Protein AF-A0A1I5F169-F1 (afdb_monomer)

Solvent-accessible surface area (backbone atoms only — not comparable to full-atom values): 15664 Å² total; per-residue (Å²): 122,71,71,64,56,52,54,53,43,52,57,50,37,43,59,39,44,63,36,101,73,50,53,62,72,58,44,50,50,41,43,74,74,68,49,61,64,75,34,74,35,79,91,95,30,37,47,62,23,49,40,37,45,68,21,74,43,45,69,45,38,42,53,44,51,52,50,44,52,75,68,65,39,57,27,50,41,79,88,19,49,50,19,16,48,37,51,37,23,46,75,65,21,53,77,51,75,37,49,47,58,39,45,48,54,44,43,74,61,52,28,45,84,47,59,47,99,88,65,53,27,32,43,56,47,20,50,52,49,16,50,43,26,43,74,73,69,63,34,49,61,55,12,22,38,25,43,21,36,22,54,35,41,49,24,47,74,72,73,58,68,44,84,54,48,36,45,45,63,73,52,42,72,34,39,32,70,46,32,34,22,49,35,56,101,87,51,75,37,63,46,84,68,55,98,78,30,34,30,32,66,45,38,38,34,41,28,37,94,85,24,27,42,36,35,35,22,67,38,47,35,24,28,31,61,69,84,75,95,67,60,66,41,84,46,35,79,84,43,57,90,53,48,76,36,37,25,68,40,56,51,66,46,79,45,82,43,98,81,82,49,70,42,52,28,35,36,38,34,29,75,83,68,40,29,44,40,30,23,54,43,76,46,87,50,102,85,51,84,46,66,25,15,33,38,37,75,50,124

Nearest PDB structures (foldseek):
  5mc6-assembly1_k  TM=3.610E-01  e=9.701E-02  Saccharomyces cerevisiae S288C
  4buj-assembly1_D  TM=3.570E-01  e=3.385E-01  Saccharomyces cerevisiae S288C
  8qca-assembly1_C  TM=3.462E-01  e=4.952E-01  Saccharomyces cerevisiae
  6fkk-assembly1_A  TM=3.429E-01  e=7.648E-01  Drosophila melanogaster
  3nvq-assembly1_A  TM=2.913E-01  e=1.317E+00  Homo sapiens

Secondary structure (DSSP, 8-state):
-HHHHHHHHHHHHHHHHTSSS--HHHHHHHHHTT--TT-EETTTEEHHHHHHHH--SHHHHHHHHHHHHHTT--TTTTTTHHHHHHHHHGGGS--STHHHHHHHHHHHTT------TTS--HHHHHHHHHHHIIIII--HHHHHHHHHHHHHHHHHHTT---TT-EEGGGGTT-B--EEEEE--TTS-SEEEEETTEEEESSEEEEEETTEEEEEETTS-EEEESS--SS-EEE-GGGGTTTTTPBEEEEEEEEEE-TTS-EEEEEEEEETTS-EEEEEEEEEE-SSSEEEEEEEEEE-

Radius of gyration: 21.97 Å; Cα contacts (8 Å, |Δi|>4): 601; chains: 1; bounding box: 55×37×69 Å

Sequence (299 aa):
MQFNSKYTAASSLISELNKAKPCYEKCKRYLETGLDINSLYEDDENLLSAFIMDANEGQVLVDGIQFFLANGFDVSKDKGKYGAMCLQALCYSTYDEYIVKAGKLLIAAGAIDIASDDGETARGLAATKASYHEVIDVDYSLSNTFEAYYQLLDSLWNGEISFDIDVYSSFKEKTINHVYALAKKESNAIYLHNGNEYAFEYQLYFESNDGFLVVDKYASSWMIKKLPSCLLEDVSSYFSWILGNRVEEVYYEAINTLKERTRPVLKMVMNTGKIVSISTNTVETDEEEDYRGIFRFEF

Structure (mmCIF, N/CA/C/O backbone):
data_AF-A0A1I5F169-F1
#
_entry.id   AF-A0A1I5F169-F1
#
loop_
_atom_site.group_PDB
_atom_site.id
_atom_site.type_symbol
_atom_site.label_atom_id
_atom_site.label_alt_id
_atom_site.label_comp_id
_atom_site.label_asym_id
_atom_site.label_entity_id
_atom_site.label_seq_id
_atom_site.pdbx_PDB_ins_code
_atom_site.Cartn_x
_atom_site.Cartn_y
_atom_site.Cartn_z
_atom_site.occupancy
_atom_site.B_iso_or_equiv
_atom_site.auth_seq_id
_atom_site.auth_comp_id
_atom_site.auth_asym_id
_atom_site.auth_atom_id
_atom_site.pdbx_PDB_model_num
ATOM 1 N N . MET A 1 1 ? 31.431 11.278 -30.110 1.00 45.50 1 MET A N 1
ATOM 2 C CA . MET A 1 1 ? 30.113 11.782 -30.571 1.00 45.50 1 MET A CA 1
ATOM 3 C C . MET A 1 1 ? 28.935 10.847 -30.265 1.00 45.50 1 MET A C 1
ATOM 5 O O . MET A 1 1 ? 27.841 11.364 -30.127 1.00 45.50 1 MET A O 1
ATOM 9 N N . GLN A 1 2 ? 29.116 9.526 -30.098 1.00 45.78 2 GLN A N 1
ATOM 10 C CA . GLN A 1 2 ? 28.017 8.585 -29.770 1.00 45.78 2 GLN A CA 1
ATOM 11 C C . GLN A 1 2 ? 27.449 8.689 -28.337 1.00 45.78 2 GLN A C 1
ATOM 13 O O . GLN A 1 2 ? 26.321 8.269 -28.107 1.00 45.78 2 GLN A O 1
ATOM 18 N N . PHE A 1 3 ? 28.198 9.250 -27.381 1.00 45.03 3 PHE A N 1
ATOM 19 C CA . PHE A 1 3 ? 27.739 9.389 -25.989 1.00 45.03 3 PHE A CA 1
ATOM 20 C C . PHE A 1 3 ? 26.548 10.359 -25.853 1.00 45.03 3 PHE A C 1
ATOM 22 O O . PHE A 1 3 ? 25.592 10.066 -25.146 1.00 45.03 3 PHE A O 1
ATOM 29 N N . ASN A 1 4 ? 26.547 11.461 -26.615 1.00 57.50 4 ASN A N 1
ATOM 30 C CA . ASN A 1 4 ? 25.499 12.487 -26.529 1.00 57.50 4 ASN A CA 1
ATOM 31 C C . ASN A 1 4 ? 24.150 12.021 -27.108 1.00 57.50 4 ASN A C 1
ATOM 33 O O . ASN A 1 4 ? 23.095 12.443 -26.644 1.00 57.50 4 ASN A O 1
ATOM 37 N N . SER A 1 5 ? 24.157 11.143 -28.118 1.00 60.50 5 SER A N 1
ATOM 38 C CA . SER A 1 5 ? 22.924 10.716 -28.794 1.00 60.50 5 SER A CA 1
ATOM 39 C C . SER A 1 5 ? 22.124 9.682 -27.999 1.00 60.50 5 SER A C 1
ATOM 41 O O . SER A 1 5 ? 20.899 9.705 -28.056 1.00 60.50 5 SER A O 1
ATOM 43 N N . LYS A 1 6 ? 22.794 8.788 -27.255 1.00 62.56 6 LYS A N 1
ATOM 44 C CA . LYS A 1 6 ? 22.122 7.763 -26.436 1.00 62.56 6 LYS A CA 1
ATOM 45 C C . LYS A 1 6 ? 21.412 8.370 -25.233 1.00 62.56 6 LYS A C 1
ATOM 47 O O . LYS A 1 6 ? 20.245 8.072 -25.013 1.00 62.56 6 LYS A O 1
ATOM 52 N N . TYR A 1 7 ? 22.094 9.274 -24.536 1.00 74.50 7 TYR A N 1
ATOM 53 C CA . TYR A 1 7 ? 21.513 10.025 -23.429 1.00 74.50 7 TYR A CA 1
ATOM 54 C C . TYR A 1 7 ? 20.291 10.836 -23.896 1.00 74.50 7 TYR A C 1
ATOM 56 O O . TYR A 1 7 ? 19.217 10.746 -23.316 1.00 74.50 7 TYR A O 1
ATOM 64 N N . THR A 1 8 ? 20.398 11.498 -25.055 1.00 82.56 8 THR A N 1
ATOM 65 C CA . THR A 1 8 ? 19.264 12.218 -25.661 1.00 82.56 8 THR A CA 1
ATOM 66 C C . THR A 1 8 ? 18.062 11.302 -25.941 1.00 82.56 8 THR A C 1
ATOM 68 O O . THR A 1 8 ? 16.923 11.711 -25.722 1.00 82.56 8 THR A O 1
ATOM 71 N N . ALA A 1 9 ? 18.283 10.074 -26.425 1.00 87.50 9 ALA A N 1
ATOM 72 C CA . ALA A 1 9 ? 17.204 9.119 -26.696 1.00 87.50 9 ALA A CA 1
ATOM 73 C C . ALA A 1 9 ? 16.553 8.588 -25.407 1.00 87.50 9 ALA A C 1
ATOM 75 O O . ALA A 1 9 ? 15.329 8.500 -25.352 1.00 87.50 9 ALA A O 1
ATOM 76 N N . ALA A 1 10 ? 17.354 8.295 -24.378 1.00 91.62 10 ALA A N 1
ATOM 77 C CA . ALA A 1 10 ? 16.888 7.872 -23.059 1.00 91.62 10 ALA A CA 1
ATOM 78 C C . ALA A 1 10 ? 16.005 8.940 -22.394 1.00 91.62 10 ALA A C 1
ATOM 80 O O . ALA A 1 10 ? 14.840 8.673 -22.101 1.00 91.62 10 ALA A O 1
ATOM 81 N N . SER A 1 11 ? 16.497 10.177 -22.268 1.00 91.56 11 SER A N 1
ATOM 82 C CA . SER A 1 11 ? 15.714 11.278 -21.691 1.00 91.56 11 SER A CA 1
ATOM 83 C C . SER A 1 11 ? 14.468 11.592 -22.527 1.00 91.56 11 SER A C 1
ATOM 85 O O . SER A 1 11 ? 13.418 11.931 -21.988 1.00 91.56 11 SER A O 1
ATOM 87 N N . SER A 1 12 ? 14.540 11.438 -23.856 1.00 94.00 12 SER A N 1
ATOM 88 C CA . SER A 1 12 ? 13.368 11.610 -24.724 1.00 94.00 12 SER A CA 1
ATOM 89 C C . SER A 1 12 ? 12.316 10.517 -24.531 1.00 94.00 12 SER A C 1
ATOM 91 O O . SER A 1 12 ? 11.125 10.809 -24.629 1.00 94.00 12 SER A O 1
ATOM 93 N N . LEU A 1 13 ? 12.735 9.273 -24.276 1.00 95.06 13 LEU A N 1
ATOM 94 C CA . LEU A 1 13 ? 11.830 8.173 -23.955 1.00 95.06 13 LEU A CA 1
ATOM 95 C C . LEU A 1 13 ? 11.123 8.432 -22.622 1.00 95.06 13 LEU A C 1
ATOM 97 O O . LEU A 1 13 ? 9.895 8.405 -22.594 1.00 95.06 13 LEU A O 1
ATOM 101 N N . ILE A 1 14 ? 11.880 8.744 -21.564 1.00 94.44 14 ILE A N 1
ATOM 102 C CA . ILE A 1 14 ? 11.331 9.078 -20.239 1.00 94.44 14 ILE A CA 1
ATOM 103 C C . ILE A 1 14 ? 10.342 10.242 -20.357 1.00 94.44 14 ILE A C 1
ATOM 105 O O . ILE A 1 14 ? 9.193 10.134 -19.935 1.00 94.44 14 ILE A O 1
ATOM 109 N N . SER A 1 15 ? 10.741 11.327 -21.026 1.00 94.44 15 SER A N 1
ATOM 110 C CA . SER A 1 15 ? 9.883 12.497 -21.235 1.00 94.44 15 SER A CA 1
ATOM 111 C C . SER A 1 15 ? 8.607 12.179 -22.024 1.00 94.44 15 SER A C 1
ATOM 113 O O . SER A 1 15 ? 7.562 12.772 -21.763 1.00 94.44 15 SER A O 1
ATOM 115 N N . GLU A 1 16 ? 8.657 11.263 -22.997 1.00 95.94 16 GLU A N 1
ATOM 116 C CA . GLU A 1 16 ? 7.466 10.840 -23.740 1.00 95.94 16 GLU A CA 1
ATOM 117 C C . GLU A 1 16 ? 6.529 9.977 -22.890 1.00 95.94 16 GLU A C 1
ATOM 119 O O . GLU A 1 16 ? 5.313 10.155 -22.984 1.00 95.94 16 GLU A O 1
ATOM 124 N N . LEU A 1 17 ? 7.084 9.084 -22.064 1.00 94.94 17 LEU A N 1
ATOM 125 C CA . LEU A 1 17 ? 6.327 8.244 -21.135 1.00 94.94 17 LEU A CA 1
ATOM 126 C C . LEU A 1 17 ? 5.686 9.056 -20.005 1.00 94.94 17 LEU A C 1
ATOM 128 O O . LEU A 1 17 ? 4.579 8.729 -19.606 1.00 94.94 17 LEU A O 1
ATOM 132 N N . ASN A 1 18 ? 6.312 10.147 -19.558 1.00 92.31 18 ASN A N 1
ATOM 133 C CA . ASN A 1 18 ? 5.796 10.994 -18.476 1.00 92.31 18 ASN A CA 1
ATOM 134 C C . ASN A 1 18 ? 4.687 11.975 -18.884 1.00 92.31 18 ASN A C 1
ATOM 136 O O . ASN A 1 18 ? 4.236 12.796 -18.086 1.00 92.31 18 ASN A O 1
ATOM 140 N N . LYS A 1 19 ? 4.222 11.930 -20.133 1.00 91.56 19 LYS A N 1
ATOM 141 C CA . LYS A 1 19 ? 3.083 12.749 -20.555 1.00 91.56 19 LYS A CA 1
ATOM 142 C C . LYS A 1 19 ? 1.786 12.146 -20.041 1.00 91.56 19 LYS A C 1
ATOM 144 O O . LYS A 1 19 ? 1.600 10.943 -20.127 1.00 91.56 19 LYS A O 1
ATOM 149 N N . ALA A 1 20 ? 0.805 12.997 -19.745 1.00 85.12 20 ALA A N 1
ATOM 150 C CA . ALA A 1 20 ? -0.571 12.566 -19.466 1.00 85.12 20 ALA A CA 1
ATOM 151 C C . ALA A 1 20 ? -1.184 11.664 -20.565 1.00 85.12 20 ALA A C 1
ATOM 153 O O . ALA A 1 20 ? -2.137 10.928 -20.326 1.00 85.12 20 ALA A O 1
ATOM 154 N N . LYS A 1 21 ? -0.671 11.746 -21.804 1.00 88.50 21 LYS A N 1
ATOM 155 C CA . LYS A 1 21 ? -1.003 10.837 -22.911 1.00 88.50 21 LYS A CA 1
ATOM 156 C C . LYS A 1 21 ? 0.276 10.432 -23.652 1.00 88.50 21 LYS A C 1
ATOM 158 O O . LYS A 1 21 ? 0.644 11.117 -24.613 1.00 88.50 21 LYS A O 1
ATOM 163 N N . PRO A 1 22 ? 0.953 9.354 -23.227 1.00 91.69 22 PRO A N 1
ATOM 164 C CA . PRO A 1 22 ? 2.173 8.888 -23.873 1.00 91.69 22 PRO A CA 1
ATOM 165 C C . PRO A 1 22 ? 1.917 8.423 -25.307 1.00 91.69 22 PRO A C 1
ATOM 167 O O . PRO A 1 22 ? 0.923 7.754 -25.600 1.00 91.69 22 PRO A O 1
ATOM 170 N N . CYS A 1 23 ? 2.835 8.731 -26.223 1.00 95.19 23 CYS A N 1
ATOM 171 C CA . CYS A 1 23 ? 2.813 8.160 -27.567 1.00 95.19 23 CYS A CA 1
ATOM 172 C C . CYS A 1 23 ? 3.674 6.891 -27.613 1.00 95.19 23 CYS A C 1
ATOM 174 O O . CYS A 1 23 ? 4.850 6.944 -27.973 1.00 95.19 23 CYS A O 1
ATOM 176 N N . TYR A 1 24 ? 3.090 5.733 -27.295 1.00 94.69 24 TYR A N 1
ATOM 177 C CA . TYR A 1 24 ? 3.829 4.462 -27.234 1.00 94.69 24 TYR A CA 1
ATOM 178 C C . TYR A 1 24 ? 4.516 4.069 -28.547 1.00 94.69 24 TYR A C 1
ATOM 180 O O . TYR A 1 24 ? 5.592 3.478 -28.523 1.00 94.69 24 TYR A O 1
ATOM 188 N N . GLU A 1 25 ? 3.957 4.442 -29.700 1.00 95.19 25 GLU A N 1
ATOM 189 C CA . GLU A 1 25 ? 4.619 4.234 -30.996 1.00 95.19 25 GLU A CA 1
ATOM 190 C C . GLU A 1 25 ? 5.896 5.071 -31.132 1.00 95.19 25 GLU A C 1
ATOM 192 O O . GLU A 1 25 ? 6.885 4.628 -31.711 1.00 95.19 25 GLU A O 1
ATOM 197 N N . LYS A 1 26 ? 5.916 6.274 -30.552 1.00 95.38 26 LYS A N 1
ATOM 198 C CA . LYS A 1 26 ? 7.126 7.091 -30.481 1.00 95.38 26 LYS A CA 1
ATOM 199 C C . LYS A 1 26 ? 8.126 6.515 -29.474 1.00 95.38 26 LYS A C 1
ATOM 201 O O . LYS A 1 26 ? 9.314 6.488 -29.779 1.00 95.38 26 LYS A O 1
ATOM 206 N N . CYS A 1 27 ? 7.654 5.986 -28.344 1.00 95.38 27 CYS A N 1
ATOM 207 C CA . CYS A 1 27 ? 8.492 5.275 -27.375 1.00 95.38 27 CYS A CA 1
ATOM 208 C C . CYS A 1 27 ? 9.198 4.064 -28.006 1.00 95.38 27 CYS A C 1
ATOM 210 O O . CYS A 1 27 ? 10.415 3.933 -27.892 1.00 95.38 27 CYS A O 1
ATOM 212 N N . LYS A 1 28 ? 8.468 3.228 -28.758 1.00 95.12 28 LYS A N 1
ATOM 213 C CA . LYS A 1 28 ? 9.042 2.089 -29.498 1.00 95.12 28 LYS A CA 1
ATOM 214 C C . LYS A 1 28 ? 10.096 2.530 -30.511 1.00 95.12 28 LYS A C 1
ATOM 216 O O . LYS A 1 28 ? 11.164 1.932 -30.572 1.00 95.12 28 LYS A O 1
ATOM 221 N N . ARG A 1 29 ? 9.852 3.622 -31.246 1.00 94.31 29 ARG A N 1
ATOM 222 C CA . ARG A 1 29 ? 10.844 4.174 -32.185 1.00 94.31 29 ARG A CA 1
ATOM 223 C C . ARG A 1 29 ? 12.152 4.561 -31.503 1.00 94.31 29 ARG A C 1
ATOM 225 O O . ARG A 1 29 ? 13.199 4.406 -32.119 1.00 94.31 29 ARG A O 1
ATOM 232 N N . TYR A 1 30 ? 12.126 5.040 -30.255 1.00 93.44 30 TYR A N 1
ATOM 233 C CA . TYR A 1 30 ? 13.365 5.295 -29.513 1.00 93.44 30 TYR A CA 1
ATOM 234 C C . TYR A 1 30 ? 14.165 4.006 -29.292 1.00 93.44 30 TYR A C 1
ATOM 236 O O . TYR A 1 30 ? 15.372 4.007 -29.531 1.00 93.44 30 TYR A O 1
ATOM 244 N N . LEU A 1 31 ? 13.505 2.898 -28.950 1.00 93.00 31 LEU A N 1
ATOM 245 C CA . LEU A 1 31 ? 14.145 1.582 -28.827 1.00 93.00 31 LEU A CA 1
ATOM 246 C C . LEU A 1 31 ? 14.707 1.092 -30.177 1.00 93.00 31 LEU A C 1
ATOM 248 O O . LEU A 1 31 ? 15.841 0.622 -30.247 1.00 93.00 31 LEU A O 1
ATOM 252 N N . GLU A 1 32 ? 13.978 1.308 -31.277 1.00 92.25 32 GLU A N 1
ATOM 253 C CA . GLU A 1 32 ? 14.416 0.964 -32.642 1.00 92.25 32 GLU A CA 1
ATOM 254 C C . GLU A 1 32 ? 15.670 1.735 -33.097 1.00 92.25 32 GLU A C 1
ATOM 256 O O . GLU A 1 32 ? 16.389 1.271 -33.982 1.00 92.25 32 GLU A O 1
ATOM 261 N N . THR A 1 33 ? 15.990 2.882 -32.478 1.00 89.25 33 THR A N 1
ATOM 262 C CA . THR A 1 33 ? 17.254 3.601 -32.741 1.00 89.25 33 THR A CA 1
ATOM 263 C C . THR A 1 33 ? 18.498 2.915 -32.157 1.00 89.25 33 THR A C 1
ATOM 265 O O . THR A 1 33 ? 19.617 3.385 -32.379 1.00 89.25 33 THR A O 1
ATOM 268 N N . GLY A 1 34 ? 18.326 1.804 -31.432 1.00 88.50 34 GLY A N 1
ATOM 269 C CA . GLY A 1 34 ? 19.395 1.088 -30.734 1.00 88.50 34 GLY A CA 1
ATOM 270 C C . GLY A 1 34 ? 19.604 1.546 -29.288 1.00 88.50 34 GLY A C 1
ATOM 271 O O . GLY A 1 34 ? 20.681 1.315 -28.729 1.00 88.50 34 GLY A O 1
ATOM 272 N N . LEU A 1 35 ? 18.609 2.215 -28.690 1.00 92.06 35 LEU A N 1
ATOM 273 C CA . LEU A 1 35 ? 18.560 2.431 -27.244 1.00 92.06 35 LEU A CA 1
ATOM 274 C C . LEU A 1 35 ? 18.342 1.074 -26.564 1.00 92.06 35 LEU A C 1
ATOM 276 O O . LEU A 1 35 ? 17.328 0.418 -26.790 1.00 92.06 35 LEU A O 1
ATOM 280 N N . ASP A 1 36 ? 19.307 0.655 -25.750 1.00 93.19 36 ASP A N 1
ATOM 281 C CA . ASP A 1 36 ? 19.165 -0.536 -24.915 1.00 93.19 36 ASP A CA 1
ATOM 282 C C . ASP A 1 36 ? 18.242 -0.198 -23.744 1.00 93.19 36 ASP A C 1
ATOM 284 O O . ASP A 1 36 ? 18.565 0.667 -22.937 1.00 93.19 36 ASP A O 1
ATOM 288 N N . ILE A 1 37 ? 17.102 -0.882 -23.643 1.00 95.25 37 ILE A N 1
ATOM 289 C CA . ILE A 1 37 ? 16.144 -0.675 -22.551 1.00 95.25 37 ILE A CA 1
ATOM 290 C C . ILE A 1 37 ? 16.742 -1.001 -21.173 1.00 95.25 37 ILE A C 1
ATOM 292 O O . ILE A 1 37 ? 16.263 -0.507 -20.159 1.00 95.25 37 ILE A O 1
ATOM 296 N N . ASN A 1 38 ? 17.818 -1.793 -21.148 1.00 94.94 38 ASN A N 1
ATOM 297 C CA . ASN A 1 38 ? 18.574 -2.161 -19.958 1.00 94.94 38 ASN A CA 1
ATOM 298 C C . ASN A 1 38 ? 19.850 -1.324 -19.787 1.00 94.94 38 ASN A C 1
ATOM 300 O O . ASN A 1 38 ? 20.784 -1.769 -19.108 1.00 94.94 38 ASN A O 1
ATOM 304 N N . SER A 1 39 ? 19.954 -0.167 -20.444 1.00 91.06 39 SER A N 1
ATOM 305 C CA . SER A 1 39 ? 21.076 0.740 -20.226 1.00 91.06 39 SER A CA 1
ATOM 306 C C . SER A 1 39 ? 20.992 1.390 -18.848 1.00 91.06 39 SER A C 1
ATOM 308 O O . SER A 1 39 ? 19.901 1.681 -18.353 1.00 91.06 39 SER A O 1
ATOM 310 N N . LEU A 1 40 ? 22.155 1.687 -18.276 1.00 88.00 40 LEU A N 1
ATOM 311 C CA . LEU A 1 40 ? 22.244 2.626 -17.164 1.00 88.00 40 LEU A CA 1
ATOM 312 C C . LEU A 1 40 ? 21.822 4.028 -17.630 1.00 88.00 40 LEU A C 1
ATOM 314 O O . LEU A 1 40 ? 22.029 4.390 -18.795 1.00 88.00 40 LEU A O 1
ATOM 318 N N . TYR A 1 41 ? 21.217 4.779 -16.721 1.00 82.25 41 TYR A N 1
ATOM 319 C CA . TYR A 1 41 ? 20.816 6.168 -16.874 1.00 82.25 41 TYR A CA 1
ATOM 320 C C . TYR A 1 41 ? 21.488 6.955 -15.757 1.00 82.25 41 TYR A C 1
ATOM 322 O O . TYR A 1 41 ? 21.345 6.563 -14.616 1.00 82.25 41 TYR A O 1
ATOM 330 N N . GLU A 1 42 ? 22.249 8.000 -16.092 1.00 79.62 42 GLU A N 1
ATOM 331 C CA . GLU A 1 42 ? 23.090 8.747 -15.133 1.00 79.62 42 GLU A CA 1
ATOM 332 C C . GLU A 1 42 ? 23.869 7.859 -14.138 1.00 79.62 42 GLU A C 1
ATOM 334 O O . GLU A 1 42 ? 24.012 6.651 -14.341 1.00 79.62 42 GLU A O 1
ATOM 339 N N . ASP A 1 43 ? 24.533 8.466 -13.159 1.00 69.25 43 ASP A N 1
ATOM 340 C CA . ASP A 1 43 ? 25.269 7.699 -12.159 1.00 69.25 43 ASP A CA 1
ATOM 341 C C . ASP A 1 43 ? 24.256 6.985 -11.244 1.00 69.25 43 ASP A C 1
ATOM 343 O O . ASP A 1 43 ? 23.361 7.615 -10.690 1.00 69.25 43 ASP A O 1
ATOM 347 N N . ASP A 1 44 ? 24.406 5.664 -11.118 1.00 74.56 44 ASP A N 1
ATOM 348 C CA . ASP A 1 44 ? 23.659 4.783 -10.209 1.00 74.56 44 ASP A CA 1
ATOM 349 C C . ASP A 1 44 ? 22.158 4.571 -10.479 1.00 74.56 44 ASP A C 1
ATOM 351 O O . ASP A 1 44 ? 21.467 4.020 -9.625 1.00 74.56 44 ASP A O 1
ATOM 355 N N . GLU A 1 45 ? 21.648 4.871 -11.679 1.00 87.12 45 GLU A N 1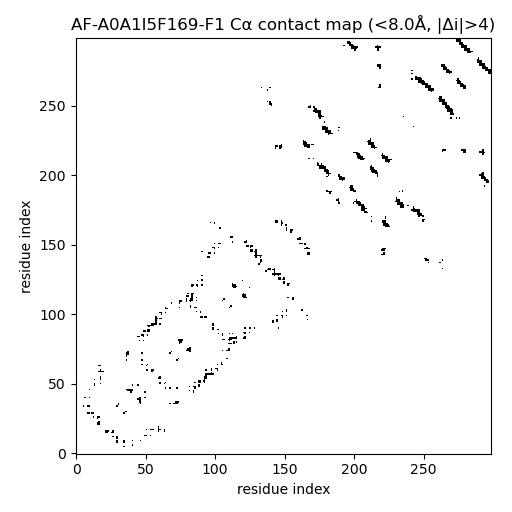
ATOM 356 C CA . GLU A 1 45 ? 20.284 4.499 -12.085 1.00 87.12 45 GLU A CA 1
ATOM 357 C C . GLU A 1 45 ? 20.271 3.595 -13.329 1.00 87.12 45 GLU A C 1
ATOM 359 O O . GLU A 1 45 ? 21.167 3.586 -14.177 1.00 87.12 45 GLU A O 1
ATOM 364 N N . ASN A 1 46 ? 19.231 2.772 -13.452 1.00 93.94 46 ASN A N 1
ATOM 365 C CA . ASN A 1 46 ? 18.872 2.167 -14.727 1.00 93.94 46 ASN A CA 1
ATOM 366 C C . ASN A 1 46 ? 17.722 2.960 -15.353 1.00 93.94 46 ASN A C 1
ATOM 368 O O . ASN A 1 46 ? 17.039 3.734 -14.688 1.00 93.94 46 ASN A O 1
ATOM 372 N N . LEU A 1 47 ? 17.492 2.766 -16.650 1.00 95.25 47 LEU A N 1
ATOM 373 C CA . LEU A 1 47 ? 16.505 3.564 -17.377 1.00 95.25 47 LEU A CA 1
ATOM 374 C C . LEU A 1 47 ? 15.080 3.488 -16.791 1.00 95.25 47 LEU A C 1
ATOM 376 O O . LEU A 1 47 ? 14.341 4.467 -16.880 1.00 95.25 47 LEU A O 1
ATOM 380 N N . LEU A 1 48 ? 14.696 2.352 -16.194 1.00 97.38 48 LEU A N 1
ATOM 381 C CA . LEU A 1 48 ? 13.396 2.209 -15.540 1.00 97.38 48 LEU A CA 1
ATOM 382 C C . LEU A 1 48 ? 13.373 2.885 -14.161 1.00 97.38 48 LEU A C 1
ATOM 384 O O . LEU A 1 48 ? 12.404 3.576 -13.865 1.00 97.38 48 LEU A O 1
ATOM 388 N N . SER A 1 49 ? 14.413 2.738 -13.333 1.00 95.94 49 SER A N 1
ATOM 389 C CA . SER A 1 49 ? 14.464 3.421 -12.030 1.00 95.94 49 SER A CA 1
ATOM 390 C C . SER A 1 49 ? 14.447 4.944 -12.190 1.00 95.94 49 SER A C 1
ATOM 392 O O . SER A 1 49 ? 13.707 5.613 -11.476 1.00 95.94 49 SER A O 1
ATOM 394 N N . ALA A 1 50 ? 15.147 5.468 -13.200 1.00 95.06 50 ALA A N 1
ATOM 395 C CA . ALA A 1 50 ? 15.109 6.883 -13.564 1.00 95.06 50 ALA A CA 1
ATOM 396 C C . ALA A 1 50 ? 13.701 7.351 -13.962 1.00 95.06 50 ALA A C 1
ATOM 398 O O . ALA A 1 50 ? 13.196 8.357 -13.470 1.00 95.06 50 ALA A O 1
ATOM 399 N N . PHE A 1 51 ? 13.017 6.579 -14.817 1.00 95.75 51 PHE A N 1
ATOM 400 C CA . PHE A 1 51 ? 11.624 6.858 -15.164 1.00 95.75 51 PHE A CA 1
ATOM 401 C C . PHE A 1 51 ? 10.713 6.879 -13.927 1.00 95.75 51 PHE A C 1
ATOM 403 O O .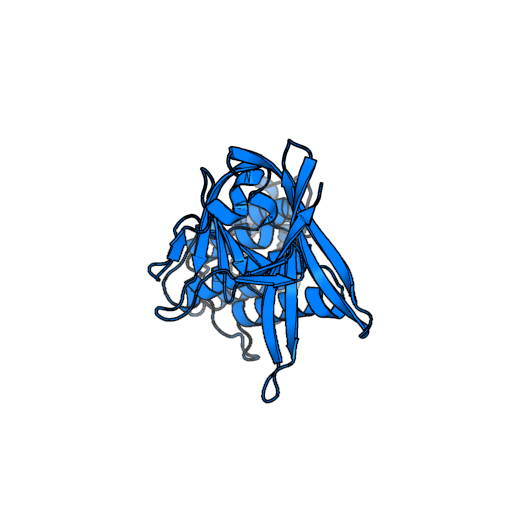 PHE A 1 51 ? 9.873 7.768 -13.815 1.00 95.75 51 PHE A O 1
ATOM 410 N N . ILE A 1 52 ? 10.875 5.913 -13.013 1.00 96.69 52 ILE A N 1
ATOM 411 C CA . ILE A 1 52 ? 10.079 5.816 -11.782 1.00 96.69 52 ILE A CA 1
ATOM 412 C C . ILE A 1 52 ? 10.256 7.071 -10.918 1.00 96.69 52 ILE A C 1
ATOM 414 O O . ILE A 1 52 ? 9.266 7.583 -10.399 1.00 96.69 52 ILE A O 1
ATOM 418 N N . MET A 1 53 ? 11.484 7.577 -10.786 1.00 93.25 53 MET A N 1
ATOM 419 C CA . MET A 1 53 ? 11.775 8.789 -10.010 1.00 93.25 53 MET A CA 1
ATOM 420 C C . MET A 1 53 ? 11.198 10.056 -10.652 1.00 93.25 53 MET A C 1
ATOM 422 O O . MET A 1 53 ? 10.721 10.935 -9.939 1.00 93.25 53 MET A O 1
ATOM 426 N N . ASP A 1 54 ? 11.173 10.128 -11.984 1.00 92.25 54 ASP A N 1
ATOM 427 C CA . ASP A 1 54 ? 10.609 11.268 -12.720 1.00 92.25 54 ASP A CA 1
ATOM 428 C C . ASP A 1 54 ? 9.071 11.235 -12.838 1.00 92.25 54 ASP A C 1
ATOM 430 O O . ASP A 1 54 ? 8.450 12.224 -13.252 1.00 92.25 54 ASP A O 1
ATOM 434 N N . ALA A 1 55 ? 8.434 10.100 -12.534 1.00 90.56 55 ALA A N 1
ATOM 435 C CA . ALA A 1 55 ? 6.991 9.948 -12.648 1.00 90.56 55 ALA A CA 1
ATOM 436 C C . ALA A 1 55 ? 6.265 10.745 -11.55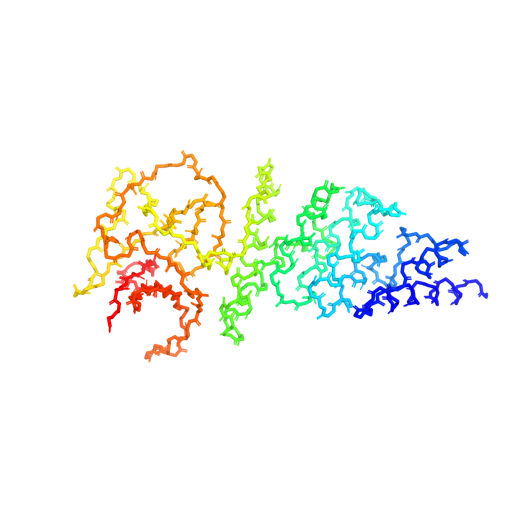2 1.00 90.56 55 ALA A C 1
ATOM 438 O O . ALA A 1 55 ? 6.401 10.479 -10.358 1.00 90.56 55 ALA A O 1
ATOM 439 N N . ASN A 1 56 ? 5.436 11.704 -11.978 1.00 82.38 56 ASN A N 1
ATOM 440 C CA . ASN A 1 56 ? 4.687 12.597 -11.083 1.00 82.38 56 ASN A CA 1
ATOM 441 C C . ASN A 1 56 ? 3.206 12.215 -10.919 1.00 82.38 56 ASN A C 1
ATOM 443 O O . ASN A 1 56 ? 2.500 12.829 -10.127 1.00 82.38 56 ASN A O 1
ATOM 447 N N . GLU A 1 57 ? 2.719 11.223 -11.669 1.00 90.12 57 GLU A N 1
ATOM 448 C CA . GLU A 1 57 ? 1.334 10.745 -11.601 1.00 90.12 57 GLU A CA 1
ATOM 449 C C . GLU A 1 57 ? 1.313 9.216 -11.458 1.00 90.12 57 GLU A C 1
ATOM 451 O O . GLU A 1 57 ? 1.928 8.507 -12.260 1.00 90.12 57 GLU A O 1
ATOM 456 N N . GLY A 1 58 ? 0.578 8.689 -10.474 1.00 92.38 58 GLY A N 1
ATOM 457 C CA . GLY A 1 58 ? 0.562 7.256 -10.168 1.00 92.38 58 GLY A CA 1
ATOM 458 C C . GLY A 1 58 ? 0.148 6.343 -11.328 1.00 92.38 58 GLY A C 1
ATOM 459 O O . GLY A 1 58 ? 0.742 5.283 -11.540 1.00 92.38 58 GLY A O 1
ATOM 460 N N . GLN A 1 59 ? -0.822 6.756 -12.152 1.00 92.56 59 GLN A N 1
ATOM 461 C CA . GLN A 1 59 ? -1.213 5.960 -13.324 1.00 92.56 59 GLN A CA 1
ATOM 462 C C . GLN A 1 59 ? -0.116 5.942 -14.400 1.00 92.56 59 GLN A C 1
ATOM 464 O O . GLN A 1 59 ? 0.121 4.902 -15.012 1.00 92.56 59 GLN A O 1
ATOM 469 N N . VAL A 1 60 ? 0.579 7.067 -14.601 1.00 94.19 60 VAL A N 1
ATOM 470 C CA . VAL A 1 60 ? 1.712 7.165 -15.535 1.00 94.19 60 VAL A CA 1
ATOM 471 C C . VAL A 1 60 ? 2.843 6.238 -15.097 1.00 94.19 60 VAL A C 1
ATOM 473 O O . VAL A 1 60 ? 3.392 5.515 -15.926 1.00 94.19 60 VAL A O 1
ATOM 476 N N . LEU A 1 61 ? 3.139 6.198 -13.795 1.00 95.88 61 LEU A N 1
ATOM 477 C CA . LEU A 1 61 ? 4.120 5.288 -13.204 1.00 95.88 61 LEU A CA 1
ATOM 478 C C . LEU A 1 61 ? 3.810 3.819 -13.541 1.00 95.88 61 LEU A C 1
ATOM 480 O O . LEU A 1 61 ? 4.674 3.097 -14.044 1.00 95.88 61 LEU A O 1
ATOM 484 N N . VAL A 1 62 ? 2.570 3.380 -13.306 1.00 97.12 62 VAL A N 1
ATOM 485 C CA . VAL A 1 62 ? 2.139 1.999 -13.579 1.00 97.12 62 VAL A CA 1
ATOM 486 C C . VAL A 1 62 ? 2.217 1.663 -15.068 1.00 97.12 62 VAL A C 1
ATOM 488 O O . VAL A 1 62 ? 2.787 0.633 -15.437 1.00 97.12 62 VAL A O 1
ATOM 491 N N . ASP A 1 63 ? 1.689 2.534 -15.925 1.00 96.38 63 ASP A N 1
ATOM 492 C CA . ASP A 1 63 ? 1.682 2.338 -17.376 1.00 96.38 63 ASP A CA 1
ATOM 493 C C . ASP A 1 63 ? 3.107 2.292 -17.951 1.00 96.38 63 ASP A C 1
ATOM 495 O O . ASP A 1 63 ? 3.428 1.460 -18.806 1.00 96.38 63 ASP A O 1
ATOM 499 N N . GLY A 1 64 ? 3.993 3.157 -17.454 1.00 97.25 64 GLY A N 1
ATOM 500 C CA . GLY A 1 64 ? 5.394 3.179 -17.847 1.00 97.25 64 GLY A CA 1
ATOM 501 C C . GLY A 1 64 ? 6.136 1.916 -17.421 1.00 97.25 64 GLY A C 1
ATOM 502 O O . GLY A 1 64 ? 6.787 1.299 -18.263 1.00 97.25 64 GLY A O 1
ATOM 503 N N . ILE A 1 65 ? 5.980 1.450 -16.174 1.00 98.25 65 ILE A N 1
ATOM 504 C CA . ILE A 1 65 ? 6.563 0.169 -15.729 1.00 98.25 65 ILE A CA 1
ATOM 505 C C . ILE A 1 65 ? 6.111 -0.972 -16.646 1.00 98.25 65 ILE A C 1
ATOM 507 O O . ILE A 1 65 ? 6.941 -1.746 -17.127 1.00 98.25 65 ILE A O 1
ATOM 511 N N . GLN A 1 66 ? 4.814 -1.057 -16.956 1.00 98.38 66 GLN A N 1
ATOM 512 C CA . GLN A 1 66 ? 4.299 -2.065 -17.885 1.00 98.38 66 GLN A CA 1
ATOM 513 C C . GLN A 1 66 ? 4.932 -1.949 -19.273 1.00 98.38 66 GLN A C 1
ATOM 515 O O . GLN A 1 66 ? 5.286 -2.969 -19.866 1.00 98.38 66 GLN A O 1
ATOM 520 N N . PHE A 1 67 ? 5.117 -0.727 -19.784 1.00 98.19 67 PHE A N 1
ATOM 521 C CA . PHE A 1 67 ? 5.813 -0.500 -21.046 1.00 98.19 67 PHE A CA 1
ATOM 522 C C . PHE A 1 67 ? 7.250 -1.035 -20.999 1.00 98.19 67 PHE A C 1
ATOM 524 O O . PHE A 1 67 ? 7.643 -1.773 -21.903 1.00 98.19 67 PHE A O 1
ATOM 531 N N . PHE A 1 68 ? 8.028 -0.717 -19.963 1.00 98.50 68 PHE A N 1
ATOM 532 C CA . PHE A 1 68 ? 9.406 -1.196 -19.839 1.00 98.50 68 PHE A CA 1
ATOM 533 C C . PHE A 1 68 ? 9.483 -2.727 -19.789 1.00 98.50 68 PHE A C 1
ATOM 535 O O . PHE A 1 68 ? 10.235 -3.334 -20.555 1.00 98.50 68 PHE A O 1
ATOM 542 N N . LEU A 1 69 ? 8.650 -3.359 -18.957 1.00 98.56 69 LEU A N 1
ATOM 543 C CA . LEU A 1 69 ? 8.585 -4.818 -18.838 1.00 98.56 69 LEU A CA 1
ATOM 544 C C . LEU A 1 69 ? 8.186 -5.482 -20.165 1.00 98.56 69 LEU A C 1
ATOM 546 O O . LEU A 1 69 ? 8.827 -6.436 -20.605 1.00 98.56 69 LEU A O 1
ATOM 550 N N . ALA A 1 70 ? 7.177 -4.943 -20.857 1.00 98.12 70 ALA A N 1
ATOM 551 C CA . ALA A 1 70 ? 6.713 -5.468 -22.142 1.00 98.12 70 ALA A CA 1
ATOM 552 C C . ALA A 1 70 ? 7.748 -5.335 -23.272 1.00 98.12 70 ALA A C 1
ATOM 554 O O . ALA A 1 70 ? 7.664 -6.054 -24.268 1.00 98.12 70 ALA A O 1
ATOM 555 N N . ASN A 1 71 ? 8.719 -4.428 -23.132 1.00 97.75 71 ASN A N 1
ATOM 556 C CA . ASN A 1 71 ? 9.761 -4.182 -24.126 1.00 97.75 71 ASN A CA 1
ATOM 557 C C . ASN A 1 71 ? 11.132 -4.753 -23.719 1.00 97.75 71 ASN A C 1
ATOM 559 O O . ASN A 1 71 ? 12.145 -4.400 -24.320 1.00 97.75 71 ASN A O 1
ATOM 563 N N . GLY A 1 72 ? 11.168 -5.680 -22.754 1.00 97.50 72 GLY A N 1
ATOM 564 C CA . GLY A 1 72 ? 12.356 -6.486 -22.464 1.00 97.50 72 GLY A CA 1
ATOM 565 C C . GLY A 1 72 ? 13.305 -5.895 -21.424 1.00 97.50 72 GLY A C 1
ATOM 566 O O . GLY A 1 72 ? 14.495 -6.221 -21.438 1.00 97.50 72 GLY A O 1
ATOM 567 N N . PHE A 1 73 ? 12.804 -5.038 -20.530 1.00 98.44 73 PHE A N 1
ATOM 568 C CA . PHE A 1 73 ? 13.542 -4.705 -19.317 1.00 98.44 73 PHE A CA 1
ATOM 569 C C . PHE A 1 73 ? 13.747 -5.969 -18.464 1.00 98.44 73 PHE A C 1
ATOM 571 O O . PHE A 1 73 ? 12.790 -6.635 -18.069 1.00 98.44 73 PHE A O 1
ATOM 578 N N . ASP A 1 74 ? 15.004 -6.309 -18.205 1.00 98.06 74 ASP A N 1
ATOM 579 C CA . ASP A 1 74 ? 15.427 -7.471 -17.435 1.00 98.06 74 ASP A CA 1
ATOM 580 C C . ASP A 1 74 ? 15.581 -7.084 -15.963 1.00 98.06 74 ASP A C 1
ATOM 582 O O . ASP A 1 74 ? 16.627 -6.622 -15.507 1.00 98.06 74 ASP A O 1
ATOM 586 N N . VAL A 1 75 ? 14.508 -7.309 -15.210 1.00 98.06 75 VAL A N 1
ATOM 587 C CA . VAL A 1 75 ? 14.431 -7.054 -13.765 1.00 98.06 75 VAL A CA 1
ATOM 588 C C . VAL A 1 75 ? 15.472 -7.866 -12.979 1.00 98.06 75 VAL A C 1
ATOM 590 O O . VAL A 1 75 ? 15.957 -7.419 -11.939 1.00 98.06 75 VAL A O 1
ATOM 593 N N . SER A 1 76 ? 15.861 -9.038 -13.490 1.00 96.94 76 SER A N 1
ATOM 594 C CA . SER A 1 76 ? 16.827 -9.939 -12.850 1.00 96.94 76 SER A CA 1
ATOM 595 C C . SER A 1 76 ? 18.287 -9.602 -13.169 1.00 96.94 76 SER A C 1
ATOM 597 O O . SER A 1 76 ? 19.209 -10.213 -12.610 1.00 96.94 76 SER A O 1
ATOM 599 N N . LYS A 1 77 ? 18.515 -8.624 -14.054 1.00 95.81 77 LYS A N 1
ATOM 600 C CA . LYS A 1 77 ? 19.847 -8.225 -14.498 1.00 95.81 77 LYS A CA 1
ATOM 601 C C . LYS A 1 77 ? 20.721 -7.818 -13.318 1.00 95.81 77 LYS A C 1
ATOM 603 O O . LYS A 1 77 ? 20.263 -7.240 -12.332 1.00 95.81 77 LYS A O 1
ATOM 608 N N . ASP A 1 78 ? 22.002 -8.158 -13.447 1.00 93.75 78 ASP A N 1
ATOM 609 C CA . ASP A 1 78 ? 23.019 -7.946 -12.418 1.00 93.75 78 ASP A CA 1
ATOM 610 C C . ASP A 1 78 ? 22.607 -8.533 -11.058 1.00 93.75 78 ASP A C 1
ATOM 612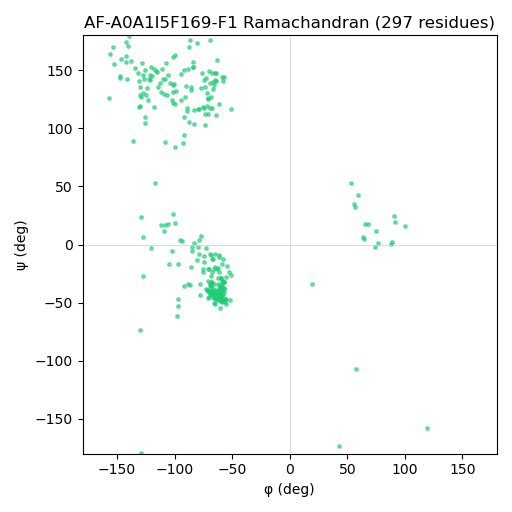 O O . ASP A 1 78 ? 22.569 -7.861 -10.031 1.00 93.75 78 ASP A O 1
ATOM 616 N N . LYS A 1 79 ? 22.231 -9.821 -11.081 1.00 94.62 79 LYS A N 1
ATOM 617 C CA . LYS A 1 79 ? 21.814 -10.587 -9.894 1.00 94.62 79 LYS A CA 1
ATOM 618 C C . LYS A 1 79 ? 20.647 -9.931 -9.138 1.00 94.62 79 LYS A C 1
ATOM 620 O O . LYS A 1 79 ? 20.586 -10.015 -7.917 1.00 94.62 79 LYS A O 1
ATOM 625 N N . GLY A 1 80 ? 19.731 -9.294 -9.868 1.00 94.88 80 GLY A N 1
ATOM 626 C CA . GLY A 1 80 ? 18.554 -8.622 -9.318 1.00 94.88 80 GLY A CA 1
ATOM 627 C C . GLY A 1 80 ? 18.762 -7.160 -8.919 1.00 94.88 80 GLY A C 1
ATOM 628 O O . GLY A 1 80 ? 17.793 -6.530 -8.497 1.00 94.88 80 GLY A O 1
ATOM 629 N N . LYS A 1 81 ? 19.966 -6.585 -9.091 1.00 94.50 81 LYS A N 1
ATOM 630 C CA . LYS A 1 81 ? 20.231 -5.170 -8.766 1.00 94.50 81 LYS A CA 1
ATOM 631 C C . LYS A 1 81 ? 19.296 -4.229 -9.528 1.00 94.50 81 LYS A C 1
ATOM 633 O O . LYS A 1 81 ? 18.802 -3.270 -8.952 1.00 94.50 81 LYS A O 1
ATOM 638 N N . TYR A 1 82 ? 18.976 -4.534 -10.787 1.00 95.88 82 TYR A N 1
ATOM 639 C CA . TYR A 1 82 ? 18.103 -3.684 -11.607 1.00 95.88 82 TYR A CA 1
ATOM 640 C C . TYR A 1 82 ? 16.683 -3.594 -11.038 1.00 95.88 82 TYR A C 1
ATOM 642 O O . TYR A 1 82 ? 16.136 -2.499 -10.905 1.00 95.88 82 TYR A O 1
ATOM 650 N N . GLY A 1 83 ? 16.099 -4.734 -10.662 1.00 96.94 83 GLY A N 1
ATOM 651 C CA . GLY A 1 83 ? 14.807 -4.782 -9.985 1.00 96.94 83 GLY A CA 1
ATOM 652 C C . GLY A 1 83 ? 14.828 -4.095 -8.622 1.00 96.94 83 GLY A C 1
ATOM 653 O O . GLY A 1 83 ? 13.917 -3.324 -8.330 1.00 96.94 83 GLY A O 1
ATOM 654 N N . ALA A 1 84 ? 15.878 -4.310 -7.826 1.00 96.25 84 ALA A N 1
ATOM 655 C CA . ALA A 1 84 ? 16.030 -3.675 -6.517 1.00 96.25 84 ALA A CA 1
ATOM 656 C C . ALA A 1 84 ? 16.065 -2.143 -6.618 1.00 96.25 84 ALA A C 1
ATOM 658 O O . ALA A 1 84 ? 15.318 -1.473 -5.913 1.00 96.25 84 ALA A O 1
ATOM 659 N N . MET A 1 85 ? 16.827 -1.589 -7.567 1.00 95.31 85 MET A N 1
ATOM 660 C CA . MET A 1 85 ? 16.852 -0.145 -7.838 1.00 95.31 85 MET A CA 1
ATOM 661 C C . MET A 1 85 ? 15.464 0.394 -8.204 1.00 95.31 85 MET A C 1
ATOM 663 O O . MET A 1 85 ? 15.096 1.487 -7.790 1.00 95.31 85 MET A O 1
ATOM 667 N N . CYS A 1 86 ? 14.661 -0.372 -8.952 1.00 97.25 86 CYS A N 1
ATOM 668 C CA . CYS A 1 86 ? 13.291 0.028 -9.279 1.00 97.25 86 CYS A CA 1
ATOM 669 C C . CYS A 1 86 ? 12.382 0.018 -8.040 1.00 97.25 86 CYS A C 1
ATOM 671 O O . CYS A 1 86 ? 11.573 0.927 -7.876 1.00 97.25 86 CYS A O 1
ATOM 673 N N . LEU A 1 87 ? 12.519 -0.976 -7.154 1.00 97.75 87 LEU A N 1
ATOM 674 C CA . LEU A 1 87 ? 11.772 -1.022 -5.891 1.00 97.75 87 LEU A CA 1
ATOM 675 C C . LEU A 1 87 ? 12.160 0.135 -4.958 1.00 97.75 87 LEU A C 1
ATOM 677 O O . LEU A 1 87 ? 11.285 0.716 -4.318 1.00 97.75 87 LEU A O 1
ATOM 681 N N . GLN A 1 88 ? 13.444 0.496 -4.900 1.00 96.06 88 GLN A N 1
ATOM 682 C CA . GLN A 1 88 ? 13.928 1.644 -4.129 1.00 96.06 88 GLN A CA 1
ATOM 683 C C . GLN A 1 88 ? 13.439 2.972 -4.718 1.00 96.06 88 GLN A C 1
ATOM 685 O O . GLN A 1 88 ? 12.977 3.837 -3.978 1.00 96.06 88 GLN A O 1
ATOM 690 N N . ALA A 1 89 ? 13.470 3.120 -6.045 1.00 95.81 89 ALA A N 1
ATOM 691 C CA . ALA A 1 89 ? 12.991 4.312 -6.743 1.00 95.81 89 ALA A CA 1
ATOM 692 C C . ALA A 1 89 ? 11.520 4.635 -6.426 1.00 95.81 89 ALA A C 1
ATOM 694 O O . ALA A 1 89 ? 11.153 5.807 -6.334 1.00 95.81 89 ALA A O 1
ATOM 695 N N . LEU A 1 90 ? 10.679 3.621 -6.175 1.00 97.44 90 LEU A N 1
ATOM 696 C CA . LEU A 1 90 ? 9.286 3.836 -5.765 1.00 97.44 90 LEU A CA 1
ATOM 697 C C . LEU A 1 90 ? 9.161 4.641 -4.463 1.00 97.44 90 LEU A C 1
ATOM 699 O O . LEU A 1 90 ? 8.200 5.397 -4.327 1.00 97.44 90 LEU A O 1
ATOM 703 N N . CYS A 1 91 ? 10.150 4.569 -3.564 1.00 96.06 91 CYS A N 1
ATOM 704 C CA . CYS A 1 91 ? 10.204 5.356 -2.325 1.00 96.06 91 CYS A CA 1
ATOM 705 C C . CYS A 1 91 ? 10.427 6.864 -2.543 1.00 96.06 91 CYS A C 1
ATOM 707 O O . CYS A 1 91 ? 10.330 7.651 -1.597 1.00 96.06 91 CYS A O 1
ATOM 709 N N . TYR A 1 92 ? 10.730 7.267 -3.777 1.00 93.12 92 TYR A N 1
ATOM 710 C CA . TYR A 1 92 ? 10.964 8.652 -4.178 1.00 93.12 92 TYR A CA 1
ATOM 711 C C . TYR A 1 92 ? 9.990 9.143 -5.262 1.00 93.12 92 TYR A C 1
ATOM 713 O O . TYR A 1 92 ? 10.045 10.314 -5.628 1.00 93.12 92 TYR A O 1
ATOM 721 N N . SER A 1 93 ? 9.106 8.269 -5.751 1.00 90.81 93 SER A N 1
ATOM 722 C CA . SER A 1 93 ? 8.111 8.558 -6.797 1.00 90.81 93 SER A CA 1
ATOM 723 C C . SER A 1 93 ? 6.803 9.112 -6.224 1.00 90.81 93 SER A C 1
ATOM 725 O O . SER A 1 93 ? 6.638 9.022 -5.015 1.00 90.81 93 SER A O 1
ATOM 727 N N . THR A 1 94 ? 5.898 9.604 -7.096 1.00 85.56 94 THR A N 1
ATOM 728 C CA . THR A 1 94 ? 4.444 9.964 -6.996 1.00 85.56 94 THR A CA 1
ATOM 729 C C . THR A 1 94 ? 3.760 10.214 -5.639 1.00 85.56 94 THR A C 1
ATOM 731 O O . THR A 1 94 ? 2.885 11.072 -5.575 1.00 85.56 94 THR A O 1
ATOM 734 N N . TYR A 1 95 ? 4.144 9.517 -4.571 1.00 89.44 95 TYR A N 1
ATOM 735 C CA . TYR A 1 95 ? 3.656 9.655 -3.203 1.00 89.44 95 TYR A CA 1
ATOM 736 C C . TYR A 1 95 ? 2.144 9.408 -3.112 1.00 89.44 95 TYR A C 1
ATOM 738 O O . TYR A 1 95 ? 1.415 10.129 -2.436 1.00 89.44 95 TYR A O 1
ATOM 746 N N . ASP A 1 96 ? 1.665 8.377 -3.814 1.00 93.62 96 ASP A N 1
ATOM 747 C CA . ASP A 1 96 ? 0.261 7.976 -3.833 1.00 93.62 96 ASP A CA 1
ATOM 748 C C . ASP A 1 96 ? 0.086 6.443 -3.793 1.00 93.62 96 ASP A C 1
ATOM 750 O O . ASP A 1 96 ? 1.047 5.670 -3.749 1.00 93.62 96 ASP A O 1
ATOM 754 N N . GLU A 1 97 ? -1.166 5.978 -3.802 1.00 93.94 97 GLU A N 1
ATOM 755 C CA . GLU A 1 97 ? -1.508 4.551 -3.716 1.00 93.94 97 GLU A CA 1
ATOM 756 C C . GLU A 1 97 ? -0.923 3.676 -4.840 1.00 93.94 97 GLU A C 1
ATOM 758 O O . GLU A 1 97 ? -0.884 2.445 -4.724 1.00 93.94 97 GLU A O 1
ATOM 763 N N . TYR A 1 98 ? -0.472 4.272 -5.946 1.00 96.88 98 TYR A N 1
ATOM 764 C CA . TYR A 1 98 ? 0.052 3.515 -7.072 1.00 96.88 98 TYR A CA 1
ATOM 765 C C . TYR A 1 98 ? 1.442 2.945 -6.798 1.00 96.88 98 TYR A C 1
ATOM 767 O O . TYR A 1 98 ? 1.809 1.992 -7.487 1.00 96.88 98 TYR A O 1
ATOM 775 N N . ILE A 1 99 ? 2.170 3.402 -5.768 1.00 97.44 99 ILE A N 1
ATOM 776 C CA . ILE A 1 99 ? 3.458 2.791 -5.393 1.00 97.44 99 ILE A CA 1
ATOM 777 C C . ILE A 1 99 ? 3.298 1.304 -5.042 1.00 97.44 99 ILE A C 1
ATOM 779 O O . ILE A 1 99 ? 4.119 0.480 -5.441 1.00 97.44 99 ILE A O 1
ATOM 783 N N . VAL A 1 100 ? 2.189 0.923 -4.391 1.00 97.94 100 VAL A N 1
ATOM 784 C CA . VAL A 1 100 ? 1.903 -0.480 -4.050 1.00 97.94 100 VAL A CA 1
ATOM 785 C C . VAL A 1 100 ? 1.602 -1.281 -5.319 1.00 97.94 100 VAL A C 1
ATOM 787 O O . VAL A 1 100 ? 2.135 -2.374 -5.511 1.00 97.94 100 VAL A O 1
ATOM 790 N N . LYS A 1 101 ? 0.797 -0.728 -6.237 1.00 97.62 101 LYS A N 1
ATOM 791 C CA . LYS A 1 101 ? 0.474 -1.366 -7.529 1.00 97.62 101 LYS A CA 1
ATOM 792 C C . LYS A 1 101 ? 1.728 -1.549 -8.395 1.00 97.62 101 LYS A C 1
ATOM 794 O O . LYS A 1 101 ? 1.933 -2.621 -8.961 1.00 97.62 101 LYS A O 1
ATOM 799 N N . ALA A 1 102 ? 2.574 -0.527 -8.467 1.00 98.38 102 ALA A N 1
ATOM 800 C CA . ALA A 1 102 ? 3.849 -0.539 -9.172 1.00 98.38 102 ALA A CA 1
ATOM 801 C C . ALA A 1 102 ? 4.828 -1.560 -8.571 1.00 98.38 102 ALA A C 1
ATOM 803 O O . ALA A 1 102 ? 5.410 -2.362 -9.304 1.00 98.38 102 ALA A O 1
ATOM 804 N N . GLY A 1 103 ? 4.932 -1.605 -7.239 1.00 98.31 103 GLY A N 1
ATOM 805 C CA . GLY A 1 103 ? 5.720 -2.603 -6.519 1.00 98.31 103 GLY A CA 1
ATOM 806 C C . GLY A 1 103 ? 5.297 -4.027 -6.871 1.00 98.31 103 GLY A C 1
ATOM 807 O O . GLY A 1 103 ? 6.134 -4.849 -7.240 1.00 98.31 103 GLY A O 1
ATOM 808 N N . LYS A 1 104 ? 3.987 -4.312 -6.874 1.00 98.38 104 LYS A N 1
ATOM 809 C CA . LYS A 1 104 ? 3.458 -5.625 -7.287 1.00 98.38 104 LYS A CA 1
ATOM 810 C C . LYS A 1 104 ? 3.881 -6.002 -8.710 1.00 98.38 104 LYS A C 1
ATOM 812 O O . LYS A 1 104 ? 4.234 -7.156 -8.936 1.00 98.38 104 LYS A O 1
ATOM 817 N N . LEU A 1 105 ? 3.871 -5.065 -9.663 1.00 98.38 105 LEU A N 1
ATOM 818 C CA . LEU A 1 105 ? 4.308 -5.338 -11.040 1.00 98.38 105 LEU A CA 1
ATOM 819 C C . LEU A 1 105 ? 5.787 -5.728 -11.109 1.00 98.38 105 LEU A C 1
ATOM 821 O O . LEU A 1 105 ? 6.128 -6.704 -11.776 1.00 98.38 105 LEU A O 1
ATOM 825 N N . LEU A 1 106 ? 6.653 -4.998 -10.404 1.00 98.62 106 LEU A N 1
ATOM 826 C CA . LEU A 1 106 ? 8.089 -5.277 -10.368 1.00 98.62 106 LEU A CA 1
ATOM 827 C C . LEU A 1 106 ? 8.384 -6.626 -9.700 1.00 98.62 106 LEU A C 1
ATOM 829 O O . LEU A 1 106 ? 9.134 -7.434 -10.247 1.00 98.62 106 LEU A O 1
ATOM 833 N N . ILE A 1 107 ? 7.752 -6.908 -8.558 1.00 98.44 107 ILE A N 1
ATOM 834 C CA . ILE A 1 107 ? 7.919 -8.178 -7.835 1.00 98.44 107 ILE A CA 1
ATOM 835 C C . ILE A 1 107 ? 7.407 -9.350 -8.682 1.00 98.44 107 ILE A C 1
ATOM 837 O O . ILE A 1 107 ? 8.087 -10.367 -8.805 1.00 98.44 107 ILE A O 1
ATOM 841 N N . ALA A 1 108 ? 6.253 -9.203 -9.342 1.00 98.12 108 ALA A N 1
ATOM 842 C CA . ALA A 1 108 ? 5.727 -10.218 -10.257 1.00 98.12 108 ALA A CA 1
ATOM 843 C C . ALA A 1 108 ? 6.652 -10.468 -11.463 1.00 98.12 108 ALA A C 1
ATOM 845 O O . ALA A 1 108 ? 6.684 -11.579 -11.990 1.00 98.12 108 ALA A O 1
ATOM 846 N N . ALA A 1 109 ? 7.423 -9.460 -11.876 1.00 98.06 109 ALA A N 1
ATOM 847 C CA . ALA A 1 109 ? 8.444 -9.574 -12.913 1.00 98.06 109 ALA A CA 1
ATOM 848 C C . ALA A 1 109 ? 9.795 -10.124 -12.407 1.00 98.06 109 ALA A C 1
ATOM 850 O O . ALA A 1 109 ? 10.727 -10.267 -13.197 1.00 98.06 109 ALA A O 1
ATOM 851 N N . GLY A 1 110 ? 9.905 -10.471 -11.119 1.00 97.19 110 GLY A N 1
ATOM 852 C CA . GLY A 1 110 ? 11.089 -11.097 -10.527 1.00 97.19 110 GLY A CA 1
ATOM 853 C C . GLY A 1 110 ? 12.008 -10.147 -9.760 1.00 97.19 110 GLY A C 1
ATOM 854 O O . GLY A 1 110 ? 13.156 -10.510 -9.504 1.00 97.19 110 GLY A O 1
ATOM 855 N N . ALA A 1 111 ? 11.543 -8.945 -9.398 1.00 97.62 111 ALA A N 1
ATOM 856 C CA . ALA A 1 111 ? 12.305 -8.062 -8.521 1.00 97.62 111 ALA A CA 1
ATOM 857 C C . ALA A 1 111 ? 12.459 -8.691 -7.131 1.00 97.62 111 ALA A C 1
ATOM 859 O O . ALA A 1 111 ? 11.532 -9.307 -6.602 1.00 97.62 111 ALA A O 1
ATOM 860 N N . ILE A 1 112 ? 13.636 -8.505 -6.545 1.00 96.06 112 ILE A N 1
ATOM 861 C CA . ILE A 1 112 ? 13.976 -8.942 -5.192 1.00 96.06 112 ILE A CA 1
ATOM 862 C C . ILE A 1 112 ? 14.389 -7.722 -4.372 1.00 96.06 112 ILE A C 1
ATOM 864 O O . ILE A 1 112 ? 14.988 -6.793 -4.914 1.00 96.06 112 ILE A O 1
ATOM 868 N N . ASP A 1 113 ? 14.078 -7.724 -3.077 1.00 95.44 113 ASP A N 1
ATOM 869 C CA . ASP A 1 113 ? 14.555 -6.686 -2.164 1.00 95.44 113 ASP A CA 1
ATOM 870 C C . ASP A 1 113 ? 15.972 -7.042 -1.702 1.00 95.44 113 ASP A C 1
ATOM 872 O O . ASP A 1 113 ? 16.167 -7.953 -0.900 1.00 95.44 113 ASP A O 1
ATOM 876 N N . ILE A 1 114 ? 16.973 -6.367 -2.260 1.00 94.75 114 ILE A N 1
ATOM 877 C CA . ILE A 1 114 ? 18.376 -6.476 -1.849 1.00 94.75 114 ILE A CA 1
ATOM 878 C C . ILE A 1 114 ? 18.935 -5.080 -1.593 1.00 94.75 114 ILE A C 1
ATOM 880 O O . ILE A 1 114 ? 18.427 -4.092 -2.120 1.00 94.75 114 ILE A O 1
ATOM 884 N N . ALA A 1 115 ? 19.980 -5.011 -0.771 1.00 90.88 115 ALA A N 1
ATOM 885 C CA . ALA A 1 115 ? 20.634 -3.750 -0.461 1.00 90.88 115 ALA A CA 1
ATOM 886 C C . ALA A 1 115 ? 21.337 -3.156 -1.692 1.00 90.88 115 ALA A C 1
ATOM 888 O O . ALA A 1 115 ? 21.987 -3.885 -2.449 1.00 90.88 115 ALA A O 1
ATOM 889 N N . SER A 1 116 ? 21.241 -1.837 -1.851 1.00 80.94 116 SER A N 1
ATOM 890 C CA . SER A 1 116 ? 22.126 -1.048 -2.711 1.00 80.94 116 SER A CA 1
ATOM 891 C C . SER A 1 116 ? 23.541 -0.989 -2.128 1.00 80.94 116 SER A C 1
ATOM 893 O O . SER A 1 116 ? 23.826 -1.510 -1.045 1.00 80.94 116 SER A O 1
ATOM 895 N N . ASP A 1 117 ? 24.462 -0.367 -2.866 1.00 76.94 117 ASP A N 1
ATOM 896 C CA . ASP A 1 117 ? 25.876 -0.292 -2.482 1.00 76.94 117 ASP A CA 1
ATOM 897 C C . ASP A 1 117 ? 26.098 0.526 -1.183 1.00 76.94 117 ASP A C 1
ATOM 899 O O . ASP A 1 117 ? 27.118 0.356 -0.515 1.00 76.94 117 ASP A O 1
ATOM 903 N N . ASP A 1 118 ? 25.132 1.362 -0.790 1.00 76.12 118 ASP A N 1
ATOM 904 C CA . ASP A 1 118 ? 25.070 2.105 0.480 1.00 76.12 118 ASP A CA 1
ATOM 905 C C . ASP A 1 118 ? 24.461 1.303 1.652 1.00 76.12 118 ASP A C 1
ATOM 907 O O . ASP A 1 118 ? 24.443 1.775 2.790 1.00 76.12 118 ASP A O 1
ATOM 911 N N . GLY A 1 119 ? 24.024 0.066 1.400 1.00 82.75 119 GLY A N 1
ATOM 912 C CA . GLY A 1 119 ? 23.472 -0.842 2.402 1.00 82.75 119 GLY A CA 1
ATOM 913 C C . GLY A 1 119 ? 21.962 -0.728 2.615 1.00 82.75 119 GLY A C 1
ATOM 914 O O . GLY A 1 119 ? 21.432 -1.449 3.463 1.00 82.75 119 GLY A O 1
ATOM 915 N N . GLU A 1 120 ? 21.259 0.130 1.874 1.00 88.56 120 GLU A N 1
ATOM 916 C CA . GLU A 1 120 ? 19.824 0.341 2.062 1.00 88.56 120 GLU A CA 1
ATOM 917 C C . GLU A 1 120 ? 18.980 -0.602 1.188 1.00 88.56 120 GLU A C 1
ATOM 919 O O . GLU A 1 120 ? 19.285 -0.828 0.021 1.00 88.56 120 GLU A O 1
ATOM 924 N N . THR A 1 121 ? 17.914 -1.198 1.732 1.00 95.88 121 THR A N 1
ATOM 925 C CA . THR A 1 121 ? 16.950 -1.995 0.942 1.00 95.88 121 THR A CA 1
ATOM 926 C C . THR A 1 121 ? 15.697 -1.169 0.662 1.00 95.88 121 THR A C 1
ATOM 928 O O . THR A 1 121 ? 15.424 -0.199 1.372 1.00 95.88 121 THR A O 1
ATOM 931 N N . ALA A 1 122 ? 14.893 -1.549 -0.335 1.00 97.12 122 ALA A N 1
ATOM 932 C CA . ALA A 1 122 ? 13.620 -0.874 -0.583 1.00 97.12 122 ALA A CA 1
ATOM 933 C C . ALA A 1 122 ? 12.695 -0.983 0.638 1.00 97.12 122 ALA A C 1
ATOM 935 O O . ALA A 1 122 ? 12.008 -0.021 0.976 1.00 97.12 122 ALA A O 1
ATOM 936 N N . ARG A 1 123 ? 12.718 -2.125 1.343 1.00 97.56 123 ARG A N 1
ATOM 937 C CA . ARG A 1 123 ? 11.955 -2.319 2.587 1.00 97.56 123 ARG A CA 1
ATOM 938 C C . ARG A 1 123 ? 12.418 -1.360 3.682 1.00 97.56 123 ARG A C 1
ATOM 940 O O . ARG A 1 123 ? 11.587 -0.744 4.342 1.00 97.56 123 ARG A O 1
ATOM 947 N N . GLY A 1 124 ? 13.734 -1.212 3.857 1.00 97.19 124 GLY A N 1
ATOM 948 C CA . GLY A 1 124 ? 14.314 -0.246 4.795 1.00 97.19 124 GLY A CA 1
ATOM 949 C C . GLY A 1 124 ? 13.903 1.192 4.470 1.00 97.19 124 GLY A C 1
ATOM 950 O O . GLY A 1 124 ? 13.410 1.901 5.345 1.00 97.19 124 GLY A O 1
ATOM 951 N N . LEU A 1 125 ? 14.004 1.581 3.196 1.00 96.88 125 LEU A N 1
ATOM 952 C CA . LEU A 1 125 ? 13.566 2.890 2.708 1.00 96.88 125 LEU A CA 1
ATOM 953 C C . LEU A 1 125 ? 12.074 3.136 2.944 1.00 96.88 125 LEU A C 1
ATOM 955 O O . LEU A 1 125 ? 11.703 4.216 3.396 1.00 96.88 125 LEU A O 1
ATOM 959 N N . ALA A 1 126 ? 11.216 2.153 2.658 1.00 98.06 126 ALA A N 1
ATOM 960 C CA . ALA A 1 126 ? 9.773 2.272 2.857 1.00 98.06 126 ALA A CA 1
ATOM 961 C C . ALA A 1 126 ? 9.428 2.516 4.335 1.00 98.06 126 ALA A C 1
ATOM 963 O O . ALA A 1 126 ? 8.633 3.406 4.630 1.00 98.06 126 ALA A O 1
ATOM 964 N N . ALA A 1 127 ? 10.088 1.811 5.262 1.00 97.25 127 ALA A N 1
ATOM 965 C CA . ALA A 1 127 ? 9.935 2.052 6.698 1.00 97.25 127 ALA A CA 1
ATOM 966 C C . ALA A 1 127 ? 10.402 3.465 7.102 1.00 97.25 127 ALA A C 1
ATOM 968 O O . ALA A 1 127 ? 9.703 4.172 7.831 1.00 97.25 127 ALA A O 1
ATOM 969 N N . THR A 1 128 ? 11.554 3.915 6.589 1.00 96.56 128 THR A N 1
ATOM 970 C CA . THR A 1 128 ? 12.057 5.281 6.817 1.00 96.56 128 THR A CA 1
ATOM 971 C C . THR A 1 128 ? 11.075 6.333 6.298 1.00 96.56 128 THR A C 1
ATOM 973 O O . THR A 1 128 ? 10.807 7.314 6.991 1.00 96.56 128 THR A O 1
ATOM 976 N N . LYS A 1 129 ? 10.498 6.133 5.107 1.00 96.88 129 LYS A N 1
ATOM 977 C CA . LYS A 1 129 ? 9.505 7.038 4.510 1.00 96.88 129 LYS A CA 1
ATOM 978 C C . LYS A 1 129 ? 8.200 7.064 5.297 1.00 96.88 129 LYS A C 1
ATOM 980 O O . LYS A 1 129 ? 7.699 8.153 5.570 1.00 96.88 129 LYS A O 1
ATOM 985 N N . ALA A 1 130 ? 7.692 5.904 5.717 1.00 96.38 130 ALA A N 1
ATOM 986 C CA . ALA A 1 130 ? 6.509 5.816 6.570 1.00 96.38 130 ALA A CA 1
ATOM 987 C C . ALA A 1 130 ? 6.700 6.632 7.860 1.00 96.38 130 ALA A C 1
ATOM 989 O O . ALA A 1 130 ? 5.866 7.480 8.186 1.00 96.38 130 ALA A O 1
ATOM 990 N N . SER A 1 131 ? 7.843 6.459 8.532 1.00 94.81 131 SER A N 1
ATOM 991 C CA . SER A 1 131 ? 8.176 7.194 9.758 1.00 94.81 131 SER A CA 1
ATOM 992 C C . SER A 1 131 ? 8.398 8.692 9.520 1.00 94.81 131 SER A C 1
ATOM 994 O O . SER A 1 131 ? 7.930 9.518 10.303 1.00 94.81 131 SER A O 1
ATOM 996 N N . TYR A 1 132 ? 9.075 9.070 8.431 1.00 94.81 132 TYR A N 1
ATOM 997 C CA . TYR A 1 132 ? 9.295 10.473 8.074 1.00 94.81 132 TYR A CA 1
ATOM 998 C C . TYR A 1 132 ? 7.969 11.213 7.884 1.00 94.81 132 TYR A C 1
ATOM 1000 O O . TYR A 1 132 ? 7.760 12.261 8.497 1.00 94.81 132 TYR A O 1
ATOM 1008 N N . HIS A 1 133 ? 7.051 10.650 7.096 1.00 94.44 133 HIS A N 1
ATOM 1009 C CA . HIS A 1 133 ? 5.753 11.278 6.862 1.00 94.44 133 HIS A CA 1
ATOM 1010 C C . HIS A 1 133 ? 4.882 11.305 8.124 1.00 94.44 133 HIS A C 1
ATOM 1012 O O . HIS A 1 133 ? 4.156 12.272 8.335 1.00 94.44 133 HIS A O 1
ATOM 1018 N N . GLU A 1 134 ? 5.000 10.310 9.006 1.00 91.56 134 GLU A N 1
ATOM 1019 C CA . GLU A 1 134 ? 4.305 10.308 10.298 1.00 91.56 134 GLU A CA 1
ATOM 1020 C C . GLU A 1 134 ? 4.806 11.422 11.233 1.00 91.56 134 GLU A C 1
ATOM 1022 O O . GLU A 1 134 ? 4.008 12.169 11.803 1.00 91.56 134 GLU A O 1
ATOM 1027 N N . VAL A 1 135 ? 6.127 11.520 11.417 1.00 89.50 135 VAL A N 1
ATOM 1028 C CA . VAL A 1 135 ? 6.738 12.325 12.488 1.00 89.50 135 VAL A CA 1
ATOM 1029 C C . VAL A 1 135 ? 7.058 13.751 12.045 1.00 89.50 135 VAL A C 1
ATOM 1031 O O . VAL A 1 135 ? 6.964 14.673 12.855 1.00 89.50 135 VAL A O 1
ATOM 1034 N N . ILE A 1 136 ? 7.471 13.941 10.790 1.00 89.69 136 ILE A N 1
ATOM 1035 C CA . ILE A 1 136 ? 7.948 15.233 10.277 1.00 89.69 136 ILE A CA 1
ATOM 1036 C C . ILE A 1 136 ? 6.837 15.972 9.538 1.00 89.69 136 ILE A C 1
ATOM 1038 O O . ILE A 1 136 ? 6.553 17.122 9.873 1.00 89.69 136 ILE A O 1
ATOM 1042 N N . ASP A 1 137 ? 6.193 15.314 8.573 1.00 90.44 137 ASP A N 1
ATOM 1043 C CA . ASP A 1 137 ? 5.153 15.953 7.753 1.00 90.44 137 ASP A CA 1
ATOM 1044 C C . ASP A 1 137 ? 3.769 15.906 8.406 1.00 90.44 137 ASP A C 1
ATOM 1046 O O . ASP A 1 137 ? 2.892 16.696 8.056 1.00 90.44 137 ASP A O 1
ATOM 1050 N N . VAL A 1 138 ? 3.572 15.001 9.374 1.00 92.06 138 VAL A N 1
ATOM 1051 C CA . VAL A 1 138 ? 2.266 14.725 9.991 1.00 92.06 138 VAL A CA 1
ATOM 1052 C C . VAL A 1 138 ? 1.228 14.319 8.925 1.00 92.06 138 VAL A C 1
ATOM 1054 O O . VAL A 1 138 ? 0.032 14.583 9.050 1.00 92.06 138 VAL A O 1
ATOM 1057 N N . ASP A 1 139 ? 1.691 13.657 7.859 1.00 94.44 139 ASP A N 1
ATOM 1058 C CA . ASP A 1 139 ? 0.867 13.079 6.799 1.00 94.44 139 ASP A CA 1
ATOM 1059 C C . ASP A 1 139 ? 0.693 11.579 7.043 1.00 94.44 139 ASP A C 1
ATOM 1061 O O . ASP A 1 139 ? 1.397 10.716 6.511 1.00 94.44 139 ASP A O 1
ATOM 1065 N N . TYR A 1 140 ? -0.285 11.261 7.883 1.00 95.25 140 TYR A N 1
ATOM 1066 C CA . TYR A 1 140 ? -0.603 9.882 8.233 1.00 95.25 140 TYR A CA 1
ATOM 1067 C C . TYR A 1 140 ? -1.183 9.081 7.064 1.00 95.25 140 TYR A C 1
ATOM 1069 O O . TYR A 1 140 ? -1.066 7.857 7.059 1.00 95.25 140 TYR A O 1
ATOM 1077 N N . SER A 1 141 ? -1.782 9.741 6.069 1.00 95.56 141 SER A N 1
ATOM 1078 C CA . SER A 1 141 ? -2.324 9.050 4.893 1.00 95.56 141 SER A CA 1
ATOM 1079 C C . SER A 1 141 ? -1.184 8.535 4.016 1.00 95.56 141 SER A C 1
ATOM 1081 O O . SER A 1 141 ? -1.172 7.368 3.613 1.00 95.56 141 SER A O 1
ATOM 1083 N N . LEU A 1 142 ? -0.181 9.381 3.776 1.00 95.56 142 LEU A N 1
ATOM 1084 C CA . LEU A 1 142 ? 1.011 9.002 3.029 1.00 95.56 142 LEU A CA 1
ATOM 1085 C C . LEU A 1 142 ? 1.904 8.041 3.820 1.00 95.56 142 LEU A C 1
ATOM 1087 O O . LEU A 1 142 ? 2.376 7.051 3.262 1.00 95.56 142 LEU A O 1
ATOM 1091 N N . SER A 1 143 ? 2.062 8.261 5.128 1.00 96.56 143 SER A N 1
ATOM 1092 C CA . SER A 1 143 ? 2.741 7.315 6.022 1.00 96.56 143 SER A CA 1
ATOM 1093 C C . SER A 1 143 ? 2.163 5.900 5.887 1.00 96.56 143 SER A C 1
ATOM 1095 O O . SER A 1 143 ? 2.902 4.952 5.637 1.00 96.56 143 SER A O 1
ATOM 1097 N N . ASN A 1 144 ? 0.832 5.764 5.910 1.00 97.50 144 ASN A N 1
ATOM 1098 C CA . ASN A 1 144 ? 0.165 4.467 5.773 1.00 97.50 144 ASN A CA 1
ATOM 1099 C C . ASN A 1 144 ? 0.157 3.904 4.346 1.00 97.50 144 ASN A C 1
ATOM 1101 O O . ASN A 1 144 ? 0.045 2.695 4.148 1.00 97.50 144 ASN A O 1
ATOM 1105 N N . THR A 1 145 ? 0.329 4.756 3.337 1.00 97.44 145 THR A N 1
ATOM 1106 C CA . THR A 1 145 ? 0.597 4.300 1.968 1.00 97.44 145 THR A CA 1
ATOM 1107 C C . THR A 1 145 ? 1.974 3.634 1.883 1.00 97.44 145 THR A C 1
ATOM 1109 O O . THR A 1 145 ? 2.103 2.554 1.299 1.00 97.44 145 THR A O 1
ATOM 1112 N N . PHE A 1 146 ? 2.991 4.216 2.531 1.00 98.12 146 PHE A N 1
ATOM 1113 C CA . PHE A 1 146 ? 4.305 3.585 2.663 1.00 98.12 146 PHE A CA 1
ATOM 1114 C C . PHE A 1 146 ? 4.301 2.373 3.583 1.00 98.12 146 PHE A C 1
ATOM 1116 O O . PHE A 1 146 ? 5.020 1.425 3.287 1.00 98.12 146 PHE A O 1
ATOM 1123 N N . GLU A 1 147 ? 3.474 2.348 4.627 1.00 98.06 147 GLU A N 1
ATOM 1124 C CA . GLU A 1 147 ? 3.293 1.150 5.448 1.00 98.06 147 GLU A CA 1
ATOM 1125 C C . GLU A 1 147 ? 2.770 -0.015 4.599 1.00 98.06 147 GLU A C 1
ATOM 1127 O O . GLU A 1 147 ? 3.348 -1.098 4.612 1.00 98.06 147 GLU A O 1
ATOM 1132 N N . ALA A 1 148 ? 1.744 0.199 3.770 1.00 98.38 148 ALA A N 1
ATOM 1133 C CA . ALA A 1 148 ? 1.261 -0.842 2.861 1.00 98.38 148 ALA A CA 1
ATOM 1134 C C . ALA A 1 148 ? 2.357 -1.321 1.886 1.00 98.38 148 ALA A C 1
ATOM 1136 O O . ALA A 1 148 ? 2.461 -2.517 1.597 1.00 98.38 148 ALA A O 1
ATOM 1137 N N . TYR A 1 149 ? 3.210 -0.412 1.401 1.00 98.44 149 TYR A N 1
ATOM 1138 C CA . TYR A 1 149 ? 4.351 -0.783 0.562 1.00 98.44 149 TYR A CA 1
ATOM 1139 C C . TYR A 1 149 ? 5.434 -1.548 1.341 1.00 98.44 149 TYR A C 1
ATOM 1141 O O . TYR A 1 149 ? 5.945 -2.556 0.851 1.00 98.44 149 TYR A O 1
ATOM 1149 N N . TYR A 1 150 ? 5.729 -1.140 2.577 1.00 98.19 150 TYR A N 1
ATOM 1150 C CA . TYR A 1 150 ? 6.615 -1.851 3.495 1.00 98.19 150 TYR A CA 1
ATOM 1151 C C . TYR A 1 150 ? 6.117 -3.276 3.738 1.00 98.19 150 TYR A C 1
ATOM 1153 O O . TYR A 1 150 ? 6.891 -4.213 3.578 1.00 98.19 150 TYR A O 1
ATOM 1161 N N . GLN A 1 151 ? 4.827 -3.463 4.027 1.00 97.94 151 GLN A N 1
ATOM 1162 C CA . GLN A 1 151 ? 4.229 -4.783 4.245 1.00 97.94 151 GLN A CA 1
ATOM 1163 C C . GLN A 1 151 ? 4.356 -5.677 3.000 1.00 97.94 151 GLN A C 1
ATOM 1165 O O . GLN A 1 151 ? 4.667 -6.866 3.110 1.00 97.94 151 GLN A O 1
ATOM 1170 N N . LEU A 1 152 ? 4.174 -5.116 1.795 1.00 98.19 152 LEU A N 1
ATOM 1171 C CA . LEU A 1 152 ? 4.407 -5.841 0.540 1.00 98.19 152 LEU A CA 1
ATOM 1172 C C . LEU A 1 152 ? 5.861 -6.329 0.442 1.00 98.19 152 LEU A C 1
ATOM 1174 O O . LEU A 1 152 ? 6.097 -7.505 0.153 1.00 98.19 152 LEU A O 1
ATOM 1178 N N . LEU A 1 153 ? 6.827 -5.450 0.708 1.00 97.94 153 LEU A N 1
ATOM 1179 C CA . LEU A 1 153 ? 8.255 -5.769 0.655 1.00 97.94 153 LEU A CA 1
ATOM 1180 C C . LEU A 1 153 ? 8.691 -6.722 1.777 1.00 97.94 153 LEU A C 1
ATOM 1182 O O . LEU A 1 153 ? 9.521 -7.598 1.548 1.00 97.94 153 LEU A O 1
ATOM 1186 N N . ASP A 1 154 ? 8.107 -6.612 2.967 1.00 96.69 154 ASP A N 1
ATOM 1187 C CA . ASP A 1 154 ? 8.353 -7.520 4.087 1.00 96.69 154 ASP A CA 1
ATOM 1188 C C . ASP A 1 154 ? 7.873 -8.941 3.764 1.00 96.69 154 ASP A C 1
ATOM 1190 O O . ASP A 1 154 ? 8.596 -9.913 3.987 1.00 96.69 154 ASP A O 1
ATOM 1194 N N . SER A 1 155 ? 6.711 -9.072 3.112 1.00 95.06 155 SER A N 1
ATOM 1195 C CA . SER A 1 155 ? 6.229 -10.371 2.625 1.00 95.06 155 SER A CA 1
ATOM 1196 C C . SER A 1 155 ? 7.183 -11.001 1.599 1.00 95.06 155 SER A C 1
ATOM 1198 O O . SER A 1 155 ? 7.422 -12.211 1.627 1.00 95.06 155 SER A O 1
ATOM 1200 N N . LEU A 1 156 ? 7.786 -10.181 0.727 1.00 95.12 156 LEU A N 1
ATOM 1201 C CA . LEU A 1 156 ? 8.807 -10.619 -0.225 1.00 95.12 156 LEU A CA 1
ATOM 1202 C C . LEU A 1 156 ? 10.080 -11.077 0.486 1.00 95.12 156 LEU A C 1
ATOM 1204 O O . LEU A 1 156 ? 10.598 -12.148 0.171 1.00 95.12 156 LEU A O 1
ATOM 1208 N N . TRP A 1 157 ? 10.554 -10.301 1.458 1.00 92.12 157 TRP A N 1
ATOM 1209 C CA . TRP A 1 157 ? 11.751 -10.609 2.237 1.00 92.12 157 TRP A CA 1
ATOM 1210 C C . TRP A 1 157 ? 11.627 -11.934 3.000 1.00 92.12 157 TRP A C 1
ATOM 1212 O O . TRP A 1 157 ? 12.574 -12.719 3.058 1.00 92.12 157 TRP A O 1
ATOM 1222 N N . ASN A 1 158 ? 10.438 -12.221 3.531 1.00 91.44 158 ASN A N 1
ATOM 1223 C CA . ASN A 1 158 ? 10.148 -13.456 4.260 1.00 91.44 158 ASN A CA 1
ATOM 1224 C C . ASN A 1 158 ? 9.873 -14.668 3.346 1.00 91.44 158 ASN A C 1
ATOM 1226 O O . ASN A 1 158 ? 9.672 -15.776 3.841 1.00 91.44 158 ASN A O 1
ATOM 1230 N N . GLY A 1 159 ? 9.880 -14.495 2.018 1.00 89.81 159 GLY A N 1
ATOM 1231 C CA . GLY A 1 159 ? 9.605 -15.567 1.055 1.00 89.81 159 GLY A CA 1
ATOM 1232 C C . GLY A 1 159 ? 8.126 -15.964 0.953 1.00 89.81 159 GLY A C 1
ATOM 1233 O O . GLY A 1 159 ? 7.804 -16.969 0.318 1.00 89.81 159 GLY A O 1
ATOM 1234 N N . GLU A 1 160 ? 7.224 -15.171 1.533 1.00 87.94 160 GLU A N 1
ATOM 1235 C CA . GLU A 1 160 ? 5.775 -15.392 1.577 1.00 87.94 160 GLU A CA 1
ATOM 1236 C C . GLU A 1 160 ? 5.040 -14.264 0.836 1.00 87.94 160 GLU A C 1
ATOM 1238 O O . GLU A 1 160 ? 4.150 -13.614 1.384 1.00 87.94 160 GLU A O 1
ATOM 1243 N N . ILE A 1 161 ? 5.439 -14.006 -0.419 1.00 86.50 161 ILE A N 1
ATOM 1244 C CA . ILE A 1 161 ? 4.969 -12.850 -1.201 1.00 86.50 161 ILE A CA 1
ATOM 1245 C C . ILE A 1 161 ? 3.439 -12.770 -1.195 1.00 86.50 161 ILE A C 1
ATOM 1247 O O . ILE A 1 161 ? 2.746 -13.625 -1.758 1.00 86.50 161 ILE A O 1
ATOM 1251 N N . SER A 1 162 ? 2.919 -11.686 -0.624 1.00 90.19 162 SER A N 1
ATOM 1252 C CA . SER A 1 162 ? 1.490 -11.419 -0.539 1.00 90.19 162 SER A CA 1
ATOM 1253 C C . SER A 1 162 ? 1.103 -10.282 -1.483 1.00 90.19 162 SER A C 1
ATOM 1255 O O . SER A 1 162 ? 1.021 -9.115 -1.108 1.00 90.19 162 SER A O 1
ATOM 1257 N N . PHE A 1 163 ? 0.790 -10.630 -2.737 1.00 92.50 163 PHE A N 1
ATOM 1258 C CA . PHE A 1 163 ? 0.213 -9.686 -3.713 1.00 92.50 163 PHE A CA 1
ATOM 1259 C C . PHE A 1 163 ? -1.188 -9.180 -3.324 1.00 92.50 163 PHE A C 1
ATOM 1261 O O . PHE A 1 163 ? -1.734 -8.275 -3.962 1.00 92.50 163 PHE A O 1
ATOM 1268 N N . ASP A 1 164 ? -1.756 -9.765 -2.273 1.00 93.56 164 ASP A N 1
ATOM 1269 C CA . ASP A 1 164 ? -3.038 -9.411 -1.687 1.00 93.56 164 ASP A CA 1
ATOM 1270 C C . ASP A 1 164 ? -2.961 -8.160 -0.791 1.00 93.56 164 ASP A C 1
ATOM 1272 O O . ASP A 1 164 ? -4.010 -7.669 -0.378 1.00 93.56 164 ASP A O 1
ATOM 1276 N N . ILE A 1 165 ? -1.758 -7.640 -0.505 1.00 97.06 165 ILE A N 1
ATOM 1277 C CA . ILE A 1 165 ? -1.560 -6.416 0.285 1.00 97.06 165 ILE A CA 1
ATOM 1278 C C . ILE A 1 165 ? -1.984 -5.182 -0.510 1.00 97.06 165 ILE A C 1
ATOM 1280 O O . ILE A 1 165 ? -1.552 -5.024 -1.646 1.00 97.06 165 ILE A O 1
ATOM 1284 N N . ASP A 1 166 ? -2.791 -4.289 0.054 1.00 97.44 166 ASP A N 1
ATOM 1285 C CA . ASP A 1 166 ? -3.180 -3.028 -0.597 1.00 97.44 166 ASP A CA 1
ATOM 1286 C C . ASP A 1 166 ? -3.221 -1.858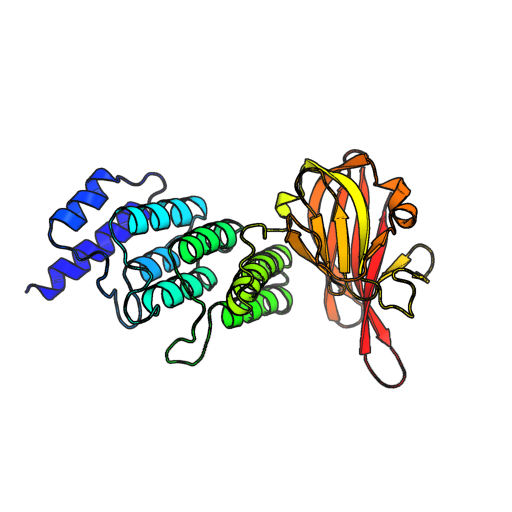 0.395 1.00 97.44 166 ASP A C 1
ATOM 1288 O O . ASP A 1 166 ? -3.125 -2.053 1.607 1.00 97.44 166 ASP A O 1
ATOM 1292 N N . VAL A 1 167 ? -3.370 -0.636 -0.110 1.00 97.38 167 VAL A N 1
ATOM 1293 C CA . VAL A 1 167 ? -3.521 0.555 0.735 1.00 97.38 167 VAL A CA 1
ATOM 1294 C C . VAL A 1 167 ? -4.846 0.528 1.500 1.00 97.38 167 VAL A C 1
ATOM 1296 O O . VAL A 1 167 ? -5.868 0.049 0.997 1.00 97.38 167 VAL A O 1
ATOM 1299 N N . TYR A 1 168 ? -4.854 1.088 2.712 1.00 97.25 168 TYR A N 1
ATOM 1300 C CA . TYR A 1 168 ? -6.034 1.132 3.584 1.00 97.25 168 TYR A CA 1
ATOM 1301 C C . TYR A 1 168 ? -7.249 1.822 2.938 1.00 97.25 168 TYR A C 1
ATOM 1303 O O . TYR A 1 168 ? -8.393 1.443 3.194 1.00 97.25 168 TYR A O 1
ATOM 1311 N N . SER A 1 169 ? -7.017 2.815 2.071 1.00 95.94 169 SER A N 1
ATOM 1312 C CA . SER A 1 169 ? -8.069 3.585 1.393 1.00 95.94 169 SER A CA 1
ATOM 1313 C C . SER A 1 169 ? -8.953 2.711 0.497 1.00 95.94 169 SER A C 1
ATOM 1315 O O . SER A 1 169 ? -10.121 3.037 0.278 1.00 95.94 169 SER A O 1
ATOM 1317 N N . SER A 1 170 ? -8.451 1.559 0.040 1.00 96.25 170 SER A N 1
ATOM 1318 C CA . SER A 1 170 ? -9.229 0.588 -0.739 1.00 96.25 170 SER A CA 1
ATOM 1319 C C . SER A 1 170 ? -10.321 -0.128 0.076 1.00 96.25 170 SER A C 1
ATOM 1321 O O . SER A 1 170 ? -11.188 -0.794 -0.499 1.00 96.25 170 SER A O 1
ATOM 1323 N N . PHE A 1 171 ? -10.347 0.063 1.402 1.00 97.25 171 PHE A N 1
ATOM 1324 C CA . PHE A 1 171 ? -11.453 -0.355 2.267 1.00 97.25 171 PHE A CA 1
ATOM 1325 C C . PHE A 1 171 ? -12.702 0.536 2.143 1.00 97.25 171 PHE A C 1
ATOM 1327 O O . PHE A 1 171 ? -13.775 0.188 2.641 1.00 97.25 171 PHE A O 1
ATOM 1334 N N . LYS A 1 172 ? -12.601 1.676 1.452 1.00 96.94 172 LYS A N 1
ATOM 1335 C CA . LYS A 1 172 ? -13.756 2.510 1.114 1.00 96.94 172 LYS A CA 1
ATOM 1336 C C . LYS A 1 172 ? -14.786 1.721 0.288 1.00 96.94 172 LYS A C 1
ATOM 1338 O O . LYS A 1 172 ? -14.445 0.883 -0.543 1.00 96.94 172 LYS A O 1
ATOM 1343 N N . GLU A 1 173 ? -16.065 2.001 0.520 1.00 97.12 173 GLU A N 1
ATOM 1344 C CA . GLU A 1 173 ? -17.240 1.320 -0.043 1.00 97.12 173 GLU A CA 1
ATOM 1345 C C . GLU A 1 173 ? -17.398 -0.162 0.349 1.00 97.12 173 GLU A C 1
ATOM 1347 O O . GLU A 1 173 ? -18.309 -0.838 -0.143 1.00 97.12 173 GLU A O 1
ATOM 1352 N N . LYS A 1 174 ? -16.565 -0.693 1.253 1.00 97.38 174 LYS A N 1
ATOM 1353 C CA . LYS A 1 174 ? -16.691 -2.068 1.754 1.00 97.38 174 LYS A CA 1
ATOM 1354 C C . LYS A 1 174 ? -17.690 -2.151 2.908 1.00 97.38 174 LYS A C 1
ATOM 1356 O O . LYS A 1 174 ? -17.925 -1.179 3.617 1.00 97.38 174 LYS A O 1
ATOM 1361 N N . THR A 1 175 ? -18.309 -3.318 3.090 1.00 97.88 175 THR A N 1
ATOM 1362 C CA . THR A 1 175 ? -19.203 -3.595 4.233 1.00 97.88 175 THR A CA 1
ATOM 1363 C C . THR A 1 175 ? -18.444 -4.364 5.302 1.00 97.88 175 THR A C 1
ATOM 1365 O O . THR A 1 175 ? -17.792 -5.351 4.967 1.00 97.88 175 THR A O 1
ATOM 1368 N N . ILE A 1 176 ? -18.545 -3.937 6.563 1.00 98.06 176 ILE A N 1
ATOM 1369 C CA . ILE A 1 176 ? -17.896 -4.624 7.689 1.00 98.06 176 ILE A CA 1
ATOM 1370 C C . ILE A 1 176 ? -18.778 -5.790 8.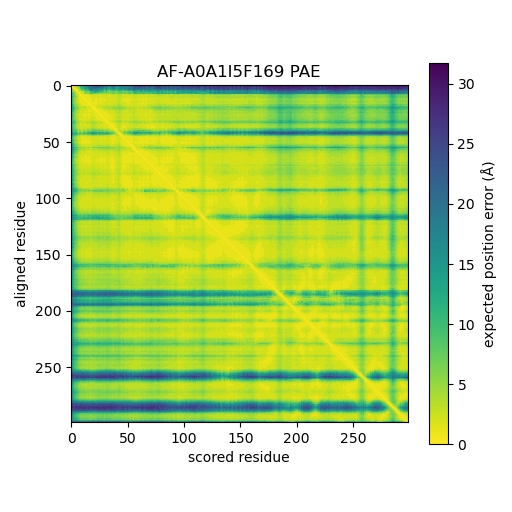138 1.00 98.06 176 ILE A C 1
ATOM 1372 O O . ILE A 1 176 ? -19.891 -5.573 8.614 1.00 98.06 176 ILE A O 1
ATOM 1376 N N . ASN A 1 177 ? -18.289 -7.020 8.006 1.00 97.88 177 ASN A N 1
ATOM 1377 C CA . ASN A 1 177 ? -19.045 -8.230 8.346 1.00 97.88 177 ASN A CA 1
ATOM 1378 C C . ASN A 1 177 ? -18.710 -8.737 9.751 1.00 97.88 177 ASN A C 1
ATOM 1380 O O . ASN A 1 177 ? -19.612 -9.008 10.541 1.00 97.88 177 ASN A O 1
ATOM 1384 N N . HIS A 1 178 ? -17.418 -8.810 10.058 1.00 98.25 178 HIS A N 1
ATOM 1385 C CA . HIS A 1 178 ? -16.880 -9.245 11.342 1.00 98.25 178 HIS A CA 1
ATOM 1386 C C . HIS A 1 178 ? -15.658 -8.408 11.704 1.00 98.25 178 HIS A C 1
ATOM 1388 O O . HIS A 1 178 ? -15.053 -7.756 10.849 1.00 98.25 178 HIS A O 1
ATOM 1394 N N . VAL A 1 179 ? -15.285 -8.442 12.980 1.00 98.25 179 VAL A N 1
ATOM 1395 C CA . VAL A 1 179 ? -14.019 -7.887 13.450 1.00 98.25 179 VAL A CA 1
ATOM 1396 C C . VAL A 1 179 ? -13.308 -8.942 14.276 1.00 98.25 179 VAL A C 1
ATOM 1398 O O . VAL A 1 179 ? -13.879 -9.480 15.224 1.00 98.25 179 VAL A O 1
ATOM 1401 N N . TYR A 1 180 ? -12.056 -9.211 13.926 1.00 97.69 180 TYR A N 1
ATOM 1402 C CA . TYR A 1 180 ? -11.185 -10.100 14.684 1.00 97.69 180 TYR A CA 1
ATOM 1403 C C . TYR A 1 180 ? -10.077 -9.300 15.352 1.00 97.69 180 TYR A C 1
ATOM 1405 O O . TYR A 1 180 ? -9.645 -8.272 14.835 1.00 97.69 180 TYR A O 1
ATOM 1413 N N . ALA A 1 181 ? -9.591 -9.786 16.484 1.00 96.56 181 ALA A N 1
ATOM 1414 C CA . ALA A 1 181 ? -8.435 -9.228 17.160 1.00 96.56 181 ALA A CA 1
ATOM 1415 C C . ALA A 1 181 ? -7.351 -10.293 17.308 1.00 96.56 181 ALA A C 1
ATOM 1417 O O . ALA A 1 181 ? -7.638 -11.462 17.579 1.00 96.56 181 ALA A O 1
ATOM 1418 N N . LEU A 1 182 ? -6.094 -9.888 17.141 1.00 93.88 182 LEU A N 1
ATOM 1419 C CA . LEU A 1 182 ? -4.958 -10.755 17.427 1.00 93.88 182 LEU A CA 1
ATOM 1420 C C . LEU A 1 182 ? -4.851 -10.975 18.940 1.00 93.88 182 LEU A C 1
ATOM 1422 O O . LEU A 1 182 ? -4.622 -10.027 19.692 1.00 93.88 182 LEU A O 1
ATOM 1426 N N . ALA A 1 183 ? -5.000 -12.230 19.368 1.00 84.31 183 ALA A N 1
ATOM 1427 C CA . ALA A 1 183 ? -5.022 -12.617 20.773 1.00 84.31 183 ALA A CA 1
ATOM 1428 C C . ALA A 1 183 ? -3.746 -13.373 21.170 1.00 84.31 183 ALA A C 1
ATOM 1430 O O . ALA A 1 183 ? -3.242 -14.224 20.429 1.00 84.31 183 ALA A O 1
ATOM 1431 N N . LYS A 1 184 ? -3.247 -13.130 22.387 1.00 80.19 184 LYS A N 1
ATOM 1432 C CA . LYS A 1 184 ? -2.315 -14.054 23.049 1.00 80.19 184 LYS A CA 1
ATOM 1433 C C . LYS A 1 184 ? -3.116 -15.088 23.833 1.00 80.19 184 LYS A C 1
ATOM 1435 O O . LYS A 1 184 ? -4.195 -14.803 24.331 1.00 80.19 184 LYS A O 1
ATOM 1440 N N . LYS A 1 185 ? -2.558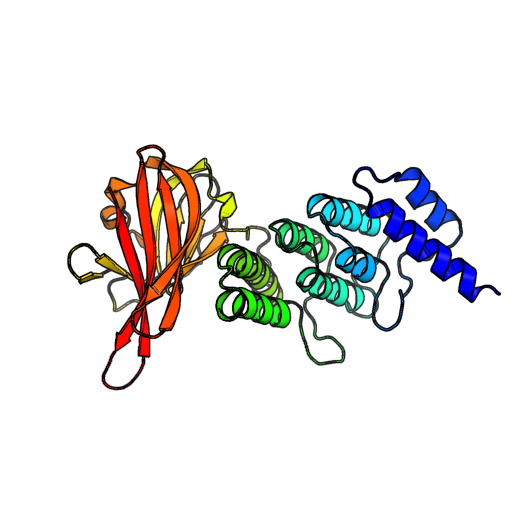 -16.293 23.996 1.00 71.81 185 LYS A N 1
ATOM 1441 C CA . LYS A 1 185 ? -3.218 -17.416 24.696 1.00 71.81 185 LYS A CA 1
ATOM 1442 C C . LYS A 1 185 ? -3.697 -17.099 26.124 1.00 71.81 185 LYS A C 1
ATOM 1444 O O . LYS A 1 185 ? -4.498 -17.861 26.651 1.00 71.81 185 LYS A O 1
ATOM 1449 N N . GLU A 1 186 ? -3.188 -16.039 26.748 1.00 75.25 186 GLU A N 1
ATOM 1450 C CA . GLU A 1 186 ? -3.382 -15.738 28.171 1.00 75.25 186 GLU A CA 1
ATOM 1451 C C . GLU A 1 186 ? -3.911 -14.315 28.437 1.00 75.25 186 GLU A C 1
ATOM 1453 O O . GLU A 1 186 ? -4.012 -13.921 29.597 1.00 75.25 186 GLU A O 1
ATOM 1458 N N . SER A 1 187 ? -4.270 -13.542 27.403 1.00 74.75 187 SER A N 1
ATOM 1459 C CA . SER A 1 187 ? -4.847 -12.198 27.563 1.00 74.75 187 SER A CA 1
ATOM 1460 C C . SER A 1 187 ? -6.097 -12.008 26.707 1.00 74.75 187 SER A C 1
ATOM 1462 O O . SER A 1 187 ? -6.224 -12.586 25.628 1.00 74.75 187 SER A O 1
ATOM 1464 N N . ASN A 1 188 ? -7.037 -11.200 27.206 1.00 82.12 188 ASN A N 1
ATOM 1465 C CA . ASN A 1 188 ? -8.202 -10.788 26.425 1.00 82.12 188 ASN A CA 1
ATOM 1466 C C . ASN A 1 188 ? -7.733 -9.898 25.272 1.00 82.12 188 ASN A C 1
ATOM 1468 O O . ASN A 1 188 ? -6.976 -8.953 25.505 1.00 82.12 188 ASN A O 1
ATOM 1472 N N . ALA A 1 189 ? -8.226 -10.141 24.058 1.00 87.38 189 ALA A N 1
ATOM 1473 C CA . ALA A 1 189 ? -7.829 -9.331 22.910 1.00 87.38 189 ALA A CA 1
ATOM 1474 C C . ALA A 1 189 ? -8.351 -7.882 22.987 1.00 87.38 189 ALA A C 1
ATOM 1476 O O . ALA A 1 189 ? -7.720 -6.969 22.451 1.00 87.38 189 ALA A O 1
ATOM 1477 N N . ILE A 1 190 ? -9.479 -7.673 23.682 1.00 91.31 190 ILE A N 1
ATOM 1478 C CA . ILE A 1 190 ? -10.075 -6.358 23.951 1.00 91.31 190 ILE A CA 1
ATOM 1479 C C . ILE A 1 190 ? -10.420 -6.209 25.434 1.00 91.31 190 ILE A C 1
ATOM 1481 O O . ILE A 1 190 ? -10.944 -7.124 26.070 1.00 91.31 190 ILE A O 1
ATOM 1485 N N . TYR A 1 191 ? -10.192 -5.018 25.983 1.00 89.88 191 TYR A N 1
ATOM 1486 C CA . TYR A 1 191 ? -10.632 -4.649 27.328 1.00 89.88 191 TYR A CA 1
ATOM 1487 C C . TYR A 1 191 ? -11.095 -3.192 27.387 1.00 89.88 191 TYR A C 1
ATOM 1489 O O . TYR A 1 191 ? -10.731 -2.358 26.560 1.00 89.88 191 TYR A O 1
ATOM 1497 N N . LEU A 1 192 ? -11.933 -2.885 28.377 1.00 87.38 192 LEU A N 1
ATOM 1498 C CA . LEU A 1 192 ? -12.383 -1.522 28.639 1.00 87.38 192 LEU A CA 1
ATOM 1499 C C . LEU A 1 192 ? -11.205 -0.684 29.155 1.00 87.38 192 LEU A C 1
ATOM 1501 O O . LEU A 1 192 ? -10.554 -1.081 30.121 1.00 87.38 192 LEU A O 1
ATOM 1505 N N . HIS A 1 193 ? -10.942 0.460 28.525 1.00 83.19 193 HIS A N 1
ATOM 1506 C CA . HIS A 1 193 ? -9.849 1.355 28.905 1.00 83.19 193 HIS A CA 1
ATOM 1507 C C . HIS A 1 193 ? -10.344 2.499 29.792 1.00 83.19 193 HIS A C 1
ATOM 1509 O O . HIS A 1 193 ? -9.930 2.614 30.944 1.00 83.19 193 HIS A O 1
ATOM 1515 N N . ASN A 1 194 ? -11.248 3.333 29.268 1.00 83.19 194 ASN A N 1
ATOM 1516 C CA . ASN A 1 194 ? -11.798 4.477 29.988 1.00 83.19 194 ASN A CA 1
ATOM 1517 C C . ASN A 1 194 ? -13.158 4.895 29.419 1.00 83.19 194 ASN A C 1
ATOM 1519 O O . ASN A 1 194 ? -13.280 5.174 28.230 1.00 83.19 194 ASN A O 1
ATOM 1523 N N . GLY A 1 195 ? -14.183 4.989 30.268 1.00 85.88 195 GLY A N 1
ATOM 1524 C CA . GLY A 1 195 ? -15.518 5.418 29.850 1.00 85.88 195 GLY A CA 1
ATOM 1525 C C . GLY A 1 195 ? -16.083 4.533 28.736 1.00 85.88 195 GLY A C 1
ATOM 1526 O O . GLY A 1 195 ? -16.459 3.396 28.994 1.00 85.88 195 GLY A O 1
ATOM 1527 N N . ASN A 1 196 ? -16.129 5.068 27.513 1.00 84.94 196 ASN A N 1
ATOM 1528 C CA . ASN A 1 196 ? -16.617 4.380 26.311 1.00 84.94 196 ASN A CA 1
ATOM 1529 C C . ASN A 1 196 ? -15.483 4.002 25.333 1.00 84.94 196 ASN A C 1
ATOM 1531 O O . ASN A 1 196 ? -15.740 3.762 24.154 1.00 84.94 196 ASN A O 1
ATOM 1535 N N . GLU A 1 197 ? -14.235 4.000 25.802 1.00 91.56 197 GLU A N 1
ATOM 1536 C CA . GLU A 1 197 ? -13.050 3.637 25.029 1.00 91.56 197 GLU A CA 1
ATOM 1537 C C . GLU A 1 197 ? -12.604 2.214 25.362 1.00 91.56 197 GLU A C 1
ATOM 1539 O O . GLU A 1 197 ? -12.533 1.809 26.530 1.00 91.56 197 GLU A O 1
ATOM 1544 N N . TYR A 1 198 ? -12.254 1.471 24.322 1.00 93.81 198 TYR A N 1
ATOM 1545 C CA . TYR A 1 198 ? -11.762 0.105 24.406 1.00 93.81 198 TYR A CA 1
ATOM 1546 C C . TYR A 1 198 ? -10.324 0.054 23.911 1.00 93.81 198 TYR A C 1
ATOM 1548 O O . TYR A 1 198 ? -9.949 0.807 23.016 1.00 93.81 198 TYR A O 1
ATOM 1556 N N . ALA A 1 199 ? -9.530 -0.844 24.475 1.00 93.06 199 ALA A N 1
ATOM 1557 C CA . ALA A 1 199 ? -8.143 -1.042 24.093 1.00 93.06 199 ALA A CA 1
ATOM 1558 C C . ALA A 1 199 ? -7.911 -2.441 23.518 1.00 93.06 199 ALA A C 1
ATOM 1560 O O . ALA A 1 199 ? -8.565 -3.399 23.933 1.00 93.06 199 ALA A O 1
ATOM 1561 N N . PHE A 1 200 ? -6.950 -2.544 22.603 1.00 93.50 200 PHE A N 1
ATOM 1562 C CA . PHE A 1 200 ? -6.442 -3.787 22.026 1.00 93.50 200 PHE A CA 1
ATOM 1563 C C . PHE A 1 200 ? -4.907 -3.771 21.989 1.00 93.50 200 PHE A C 1
ATOM 1565 O O . PHE A 1 200 ? -4.277 -2.711 21.935 1.00 93.50 200 PHE A O 1
ATOM 1572 N N . GLU A 1 201 ? -4.288 -4.951 22.059 1.00 88.06 201 GLU A N 1
ATOM 1573 C CA . GLU A 1 201 ? -2.832 -5.057 22.248 1.00 88.06 201 GLU A CA 1
ATOM 1574 C C . GLU A 1 201 ? -2.018 -5.050 20.954 1.00 88.06 201 GLU A C 1
ATOM 1576 O O . GLU A 1 201 ? -0.897 -4.551 20.968 1.00 88.06 201 GLU A O 1
ATOM 1581 N N . TYR A 1 202 ? -2.531 -5.622 19.861 1.00 91.12 202 TYR A N 1
ATOM 1582 C CA . TYR A 1 202 ? -1.727 -5.830 18.650 1.00 91.12 202 TYR A CA 1
ATOM 1583 C C . TYR A 1 202 ? -2.419 -5.323 17.397 1.00 91.12 202 TYR A C 1
ATOM 1585 O O . TYR A 1 202 ? -2.004 -4.308 16.852 1.00 91.12 202 TYR A O 1
ATOM 1593 N N . GLN A 1 203 ? -3.441 -6.037 16.926 1.00 95.88 203 GLN A N 1
ATOM 1594 C CA . GLN A 1 203 ? -4.067 -5.781 15.634 1.00 95.88 203 GLN A CA 1
ATOM 1595 C C . GLN A 1 203 ? -5.555 -6.102 15.675 1.00 95.88 203 GLN A C 1
ATOM 1597 O O . GLN A 1 203 ? -5.968 -7.091 16.288 1.00 95.88 203 GLN A O 1
ATOM 1602 N N . LEU A 1 204 ? -6.324 -5.287 14.966 1.00 97.94 204 LEU A N 1
ATOM 1603 C CA . LEU A 1 204 ? -7.699 -5.543 14.575 1.00 97.94 204 LEU A CA 1
ATOM 1604 C C . LEU A 1 204 ? -7.749 -5.875 13.082 1.00 97.94 204 LEU A C 1
ATOM 1606 O O . LEU A 1 204 ? -6.992 -5.324 12.287 1.00 97.94 204 LEU A O 1
ATOM 1610 N N . TYR A 1 205 ? -8.671 -6.755 12.714 1.00 98.31 205 TYR A N 1
ATOM 1611 C CA . TYR A 1 205 ? -8.935 -7.183 11.346 1.00 98.31 205 TYR A CA 1
ATOM 1612 C C . TYR A 1 205 ? -10.415 -6.956 11.058 1.00 98.31 205 TYR A C 1
ATOM 1614 O O . TYR A 1 205 ? -11.262 -7.714 11.532 1.00 98.31 205 TYR A O 1
ATOM 1622 N N . PHE A 1 206 ? -10.733 -5.915 10.294 1.00 98.44 206 PHE A N 1
ATOM 1623 C CA . PHE A 1 206 ? -12.101 -5.615 9.877 1.00 98.44 206 PHE A CA 1
ATOM 1624 C C . PHE A 1 206 ? -12.407 -6.379 8.593 1.00 98.44 206 PHE A C 1
ATOM 1626 O O . PHE A 1 206 ? -11.914 -6.033 7.520 1.00 98.44 206 PHE A O 1
ATOM 1633 N N . GLU A 1 207 ? -13.206 -7.436 8.702 1.00 98.31 207 GLU A N 1
ATOM 1634 C CA . GLU A 1 207 ? -13.578 -8.282 7.574 1.00 98.31 207 GLU A CA 1
ATOM 1635 C C . GLU A 1 207 ? -14.580 -7.585 6.658 1.00 98.31 207 GLU A C 1
ATOM 1637 O O . GLU A 1 207 ? -15.596 -7.049 7.104 1.00 98.31 207 GLU A O 1
ATOM 1642 N N . SER A 1 208 ? -14.334 -7.693 5.359 1.00 96.56 208 SER A N 1
ATOM 1643 C CA . SER A 1 208 ? -15.257 -7.330 4.295 1.00 96.56 208 SER A CA 1
ATOM 1644 C C . SER A 1 208 ? -15.413 -8.458 3.280 1.00 96.56 208 SER A C 1
ATOM 1646 O O . SER A 1 208 ? -14.793 -9.513 3.371 1.00 96.56 208 SER A O 1
ATOM 1648 N N . ASN A 1 209 ? -16.234 -8.225 2.260 1.00 89.00 209 ASN A N 1
ATOM 1649 C CA . ASN A 1 209 ? -16.395 -9.138 1.132 1.00 89.00 209 ASN A CA 1
ATOM 1650 C C . ASN A 1 209 ? -15.143 -9.285 0.242 1.00 89.00 209 ASN A C 1
ATOM 1652 O O . ASN A 1 209 ? -15.130 -10.168 -0.611 1.00 89.00 209 ASN A O 1
ATOM 1656 N N . ASP A 1 210 ? -14.132 -8.426 0.396 1.00 90.50 210 ASP A N 1
ATOM 1657 C CA . ASP A 1 210 ? -12.944 -8.378 -0.472 1.00 90.50 210 ASP A CA 1
ATOM 1658 C C . ASP A 1 210 ? -11.627 -8.407 0.323 1.00 90.50 210 ASP A C 1
ATOM 1660 O O . ASP A 1 210 ? -10.588 -7.949 -0.146 1.00 90.50 210 ASP A O 1
ATOM 1664 N N . GLY A 1 211 ? -11.675 -8.936 1.547 1.00 96.12 211 GLY A N 1
ATOM 1665 C CA . GLY A 1 211 ? -10.524 -9.039 2.438 1.00 96.12 211 GLY A CA 1
ATOM 1666 C C . GLY A 1 211 ? -10.720 -8.281 3.744 1.00 96.12 211 GLY A C 1
ATOM 1667 O O . GLY A 1 211 ? -11.845 -8.015 4.165 1.00 96.12 211 GLY A O 1
ATOM 1668 N N . PHE A 1 212 ? -9.609 -7.942 4.382 1.00 98.19 212 PHE A N 1
ATOM 1669 C CA . PHE A 1 212 ? -9.536 -7.427 5.737 1.00 98.19 212 PHE A CA 1
ATOM 1670 C C . PHE A 1 212 ? -8.743 -6.128 5.749 1.00 98.19 212 PHE A C 1
ATOM 1672 O O . PHE A 1 212 ? -7.622 -6.097 5.240 1.00 98.19 212 PHE A O 1
ATOM 1679 N N . LEU A 1 213 ? -9.300 -5.093 6.373 1.00 98.50 213 LEU A N 1
ATOM 1680 C CA . LEU A 1 213 ? -8.505 -3.951 6.808 1.00 98.50 213 LEU A CA 1
ATOM 1681 C C . LEU A 1 213 ? -7.811 -4.335 8.110 1.00 98.50 213 LEU A C 1
ATOM 1683 O O . LEU A 1 213 ? -8.472 -4.612 9.114 1.00 98.50 213 LEU A O 1
ATOM 1687 N N . VAL A 1 214 ? -6.485 -4.366 8.076 1.00 98.31 214 VAL A N 1
ATOM 1688 C CA . VAL A 1 214 ? -5.645 -4.527 9.258 1.00 98.31 214 VAL A CA 1
ATOM 1689 C C . VAL A 1 214 ? -5.431 -3.154 9.867 1.00 98.31 214 VAL A C 1
ATOM 1691 O O . VAL A 1 214 ? -5.104 -2.211 9.152 1.00 98.31 214 VAL A O 1
ATOM 1694 N N . VAL A 1 215 ? -5.608 -3.045 11.179 1.00 98.12 215 VAL A N 1
ATOM 1695 C CA . VAL A 1 215 ? -5.252 -1.851 11.948 1.00 98.12 215 VAL A CA 1
ATOM 1696 C C . VAL A 1 215 ? -4.424 -2.292 13.139 1.00 98.12 215 VAL A C 1
ATOM 1698 O O . VAL A 1 215 ? -4.900 -3.078 13.959 1.00 98.12 215 VAL A O 1
ATOM 1701 N N . ASP A 1 216 ? -3.189 -1.819 13.238 1.00 95.62 216 ASP A N 1
ATOM 1702 C CA . ASP A 1 216 ? -2.318 -2.142 14.360 1.00 95.62 216 ASP A CA 1
ATOM 1703 C C . ASP A 1 216 ? -2.511 -1.187 15.555 1.00 95.62 216 ASP A C 1
ATOM 1705 O O . ASP A 1 216 ? -3.283 -0.224 15.526 1.00 95.62 216 ASP A O 1
ATOM 1709 N N . LYS A 1 217 ? -1.804 -1.469 16.649 1.00 92.75 217 LYS A N 1
ATOM 1710 C CA . LYS A 1 217 ? -1.858 -0.690 17.894 1.00 92.75 217 LYS A CA 1
ATOM 1711 C C . LYS A 1 217 ? -1.286 0.733 17.787 1.00 92.75 217 LYS A C 1
ATOM 1713 O O . LYS A 1 217 ? -1.469 1.533 18.709 1.00 92.75 217 LYS A O 1
ATOM 1718 N N . TYR A 1 218 ? -0.585 1.043 16.700 1.00 92.50 218 TYR A N 1
ATOM 1719 C CA . TYR A 1 218 ? -0.069 2.371 16.369 1.00 92.50 218 TYR A CA 1
ATOM 1720 C C . TYR A 1 218 ? -1.020 3.138 15.437 1.00 92.50 218 TYR A C 1
ATOM 1722 O O . TYR A 1 218 ? -0.742 4.279 15.084 1.00 92.50 218 TYR A O 1
ATOM 1730 N N . ALA A 1 219 ? -2.184 2.550 15.128 1.00 94.31 219 ALA A N 1
ATOM 1731 C CA . ALA A 1 219 ? -3.145 3.015 14.133 1.00 94.31 219 ALA A CA 1
ATOM 1732 C C . ALA A 1 219 ? -2.606 2.978 12.694 1.00 94.31 219 ALA A C 1
ATOM 1734 O O . ALA A 1 219 ? -3.204 3.589 11.804 1.00 94.31 219 ALA A O 1
ATOM 1735 N N . SER A 1 220 ? -1.535 2.225 12.444 1.00 96.38 220 SER A N 1
ATOM 1736 C CA . SER A 1 220 ? -1.094 1.922 11.091 1.00 96.38 220 SER A CA 1
ATOM 1737 C C . SER A 1 220 ? -2.045 0.917 10.443 1.00 96.38 220 SER A C 1
ATOM 1739 O O . SER A 1 220 ? -2.583 0.037 11.122 1.00 96.38 220 SER A O 1
ATOM 1741 N N . SER A 1 221 ? -2.308 1.052 9.143 1.00 97.69 221 SER A N 1
ATOM 1742 C CA . SER A 1 221 ? -3.309 0.243 8.457 1.00 97.69 221 SER A CA 1
ATOM 1743 C C . SER A 1 221 ? -2.993 -0.071 6.998 1.00 97.69 221 SER A C 1
ATOM 1745 O O . SER A 1 221 ? -2.420 0.724 6.256 1.00 97.69 221 SER A O 1
ATOM 1747 N N . TRP A 1 222 ? -3.398 -1.272 6.588 1.00 98.12 222 TRP A N 1
ATOM 1748 C CA . TRP A 1 222 ? -3.267 -1.796 5.230 1.00 98.12 222 TRP A CA 1
ATOM 1749 C C . TRP A 1 222 ? -4.316 -2.884 4.991 1.00 98.12 222 TRP A C 1
ATOM 1751 O O . TRP A 1 222 ? -4.920 -3.418 5.922 1.00 98.12 222 TRP A O 1
ATOM 1761 N N . MET A 1 223 ? -4.545 -3.225 3.730 1.00 97.69 223 MET A N 1
ATOM 1762 C CA . MET A 1 223 ? -5.458 -4.292 3.335 1.00 97.69 223 MET A CA 1
ATOM 1763 C C . MET A 1 223 ? -4.720 -5.607 3.129 1.00 97.69 223 MET A C 1
ATOM 1765 O O . MET A 1 223 ? -3.599 -5.611 2.634 1.00 97.69 223 MET A O 1
ATOM 1769 N N . ILE A 1 224 ? -5.378 -6.723 3.444 1.00 97.00 224 ILE A N 1
ATOM 1770 C CA . ILE A 1 224 ? -4.959 -8.089 3.088 1.00 97.00 224 ILE A CA 1
ATOM 1771 C C . ILE A 1 224 ? -6.178 -8.904 2.640 1.00 97.00 224 ILE A C 1
ATOM 1773 O O . ILE A 1 224 ? -7.299 -8.602 3.037 1.00 97.00 224 ILE A O 1
ATOM 1777 N N . LYS A 1 225 ? -6.005 -9.991 1.876 1.00 94.94 225 LYS A N 1
ATOM 1778 C CA . LYS A 1 225 ? -7.136 -10.882 1.510 1.00 94.94 225 LYS A CA 1
ATOM 1779 C C . LYS A 1 225 ? -7.292 -12.125 2.372 1.00 94.94 225 LYS A C 1
ATOM 1781 O O . LYS A 1 225 ? -8.338 -12.768 2.327 1.00 94.94 225 LYS A O 1
ATOM 1786 N N . LYS A 1 226 ? -6.261 -12.498 3.126 1.00 92.50 226 LYS A N 1
ATOM 1787 C CA . LYS A 1 226 ? -6.246 -13.722 3.931 1.00 92.50 226 LYS A CA 1
ATOM 1788 C C . LYS A 1 226 ? -5.803 -13.392 5.338 1.00 92.50 226 LYS A C 1
ATOM 1790 O O . LYS A 1 226 ? -4.824 -12.677 5.510 1.00 92.50 226 LYS A O 1
ATOM 1795 N N . LEU A 1 227 ? -6.507 -13.945 6.318 1.00 91.56 227 LEU A N 1
ATOM 1796 C CA . LEU A 1 227 ? -6.091 -13.855 7.709 1.00 91.56 227 LEU A CA 1
ATOM 1797 C C . LEU A 1 227 ? -4.769 -14.606 7.928 1.00 91.56 227 LEU A C 1
ATOM 1799 O O . LEU A 1 227 ? -4.528 -15.629 7.275 1.00 91.56 227 LEU A O 1
ATOM 1803 N N . PRO A 1 228 ? -3.928 -14.131 8.858 1.00 88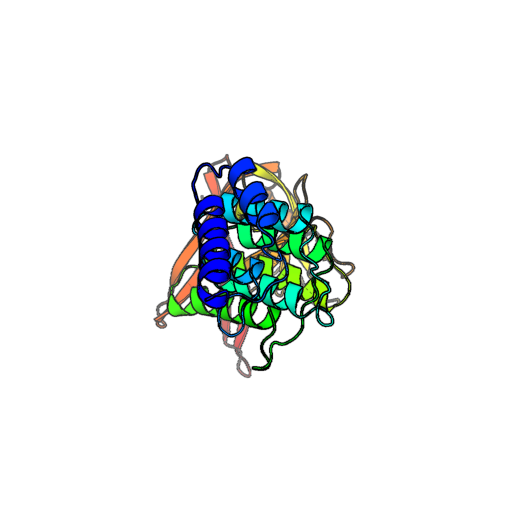.81 228 PRO A N 1
ATOM 1804 C CA . PRO A 1 228 ? -2.751 -14.873 9.291 1.00 88.81 228 PRO A CA 1
ATOM 1805 C C . PRO A 1 228 ? -3.141 -16.196 9.964 1.00 88.81 228 PRO A C 1
ATOM 1807 O O . PRO A 1 228 ? -4.240 -16.357 10.491 1.00 88.81 228 PRO A O 1
ATOM 1810 N N . SER A 1 229 ? -2.205 -17.144 10.015 1.00 87.50 229 SER A N 1
ATOM 1811 C CA . SER A 1 229 ? -2.399 -18.442 10.681 1.00 87.50 229 SER A CA 1
ATOM 1812 C C . SER A 1 229 ? -2.307 -18.385 12.214 1.00 87.50 229 SER A C 1
ATOM 1814 O O . SER A 1 229 ? -2.235 -19.428 12.867 1.00 87.50 229 SER A O 1
ATOM 1816 N N . CYS A 1 230 ? -2.222 -17.191 12.802 1.00 86.25 230 CYS A N 1
ATOM 1817 C CA . CYS A 1 230 ? -2.127 -16.998 14.244 1.00 86.25 230 CYS A CA 1
ATOM 1818 C C . CYS A 1 230 ? -3.502 -17.094 14.928 1.00 86.25 230 CYS A C 1
ATOM 1820 O O . CYS A 1 230 ? -4.541 -17.249 14.287 1.00 86.25 230 CYS A O 1
ATOM 1822 N N . LEU A 1 231 ? -3.502 -17.058 16.263 1.00 89.38 231 LEU A N 1
ATOM 1823 C CA . LEU A 1 231 ? -4.734 -17.108 17.043 1.00 89.38 231 LEU A CA 1
ATOM 1824 C C . LEU A 1 231 ? -5.463 -15.762 16.960 1.00 89.38 231 LEU A C 1
ATOM 1826 O O . LEU A 1 231 ? -4.960 -14.750 17.445 1.00 89.38 231 LEU A O 1
ATOM 1830 N N . LEU A 1 232 ? -6.664 -15.783 16.391 1.00 94.25 232 LEU A N 1
ATOM 1831 C CA . LEU A 1 232 ? -7.556 -14.633 16.319 1.00 94.25 232 LEU A CA 1
ATOM 1832 C C . LEU A 1 232 ? -8.798 -14.880 17.178 1.00 94.25 232 LEU A C 1
ATOM 1834 O O . LEU A 1 232 ? -9.352 -15.981 17.178 1.00 94.25 232 LEU A O 1
ATOM 1838 N N . GLU A 1 233 ? -9.231 -13.850 17.894 1.00 95.06 233 GLU A N 1
ATOM 1839 C CA . GLU A 1 233 ? -10.485 -13.830 18.645 1.00 95.06 233 GLU A CA 1
ATOM 1840 C C . GLU A 1 233 ? -11.535 -13.045 17.849 1.00 95.06 233 GLU A C 1
ATOM 1842 O O . GLU A 1 233 ? -11.253 -11.946 17.370 1.00 95.06 233 GLU A O 1
ATOM 1847 N N . ASP A 1 234 ? -12.741 -13.599 17.688 1.00 95.88 234 ASP A N 1
ATOM 1848 C CA . ASP A 1 234 ? -13.874 -12.850 17.134 1.00 95.88 234 ASP A CA 1
ATOM 1849 C C . ASP A 1 234 ? -14.383 -11.861 18.189 1.00 95.88 234 ASP A C 1
ATOM 1851 O O . ASP A 1 234 ? -14.934 -12.241 19.223 1.00 95.88 234 ASP A O 1
ATOM 1855 N N . VAL A 1 235 ? -14.196 -10.578 17.902 1.00 96.75 235 VAL A N 1
ATOM 1856 C CA . VAL A 1 235 ? -14.532 -9.456 18.780 1.00 96.75 235 VAL A CA 1
ATOM 1857 C C . VAL A 1 235 ? -15.688 -8.624 18.226 1.00 96.75 235 VAL A C 1
ATOM 1859 O O . VAL A 1 235 ? -15.933 -7.501 18.669 1.00 96.75 235 VAL A O 1
ATOM 1862 N N . SER A 1 236 ? -16.444 -9.174 17.273 1.00 97.69 236 SER A N 1
ATOM 1863 C CA . SER A 1 236 ? -17.528 -8.483 16.568 1.00 97.69 236 SER A CA 1
ATOM 1864 C C . SER A 1 236 ? -18.586 -7.896 17.513 1.00 97.69 236 SER A C 1
ATOM 1866 O O . SER A 1 236 ? -19.199 -6.876 17.204 1.00 97.69 236 SER A O 1
ATOM 1868 N N . SER A 1 237 ? -18.782 -8.479 18.699 1.00 96.19 237 SER A N 1
ATOM 1869 C CA . SER A 1 237 ? -19.719 -7.970 19.712 1.00 96.19 237 SER A CA 1
ATOM 1870 C C . SER A 1 237 ? -19.401 -6.534 20.162 1.00 96.19 237 SER A C 1
ATOM 1872 O O . SER A 1 237 ? -20.329 -5.734 20.322 1.00 96.19 237 SER A O 1
ATOM 1874 N N . TYR A 1 238 ? -18.116 -6.172 20.267 1.00 95.62 238 TYR A N 1
ATOM 1875 C CA . TYR A 1 238 ? -17.656 -4.816 20.594 1.00 95.62 238 TYR A CA 1
ATOM 1876 C C . TYR A 1 238 ? -17.906 -3.816 19.458 1.00 95.62 238 TYR A C 1
ATOM 1878 O O . TYR A 1 238 ? -17.992 -2.617 19.704 1.00 95.62 238 TYR A O 1
ATOM 1886 N N . PHE A 1 239 ? -18.075 -4.307 18.228 1.00 96.38 239 PHE A N 1
ATOM 1887 C CA . PHE A 1 239 ? -18.287 -3.514 17.015 1.00 96.38 239 PHE A CA 1
ATOM 1888 C C . PHE A 1 239 ? -19.711 -3.628 16.462 1.00 96.38 239 PHE A C 1
ATOM 1890 O O . PHE A 1 239 ? -19.983 -3.161 15.357 1.00 96.38 239 PHE A O 1
ATOM 1897 N N . SER A 1 240 ? -20.645 -4.202 17.229 1.00 94.88 240 SER A N 1
ATOM 1898 C CA . SER A 1 240 ? -22.016 -4.506 16.785 1.00 94.88 240 SER A CA 1
ATOM 1899 C C . SER A 1 240 ? -22.758 -3.328 16.142 1.00 94.88 240 SER A C 1
ATOM 1901 O O . SER A 1 240 ? -23.640 -3.530 15.310 1.00 94.88 240 SER A O 1
ATOM 1903 N N . TRP A 1 241 ? -22.398 -2.089 16.481 1.00 90.06 241 TRP A N 1
ATOM 1904 C CA . TRP A 1 241 ? -23.018 -0.887 15.927 1.00 90.06 241 TRP A CA 1
ATOM 1905 C C . TRP A 1 241 ? -22.590 -0.547 14.500 1.00 90.06 241 TRP A C 1
ATOM 1907 O O . TRP A 1 241 ? -23.347 0.154 13.824 1.00 90.06 241 TRP A O 1
ATOM 1917 N N . ILE A 1 242 ? -21.418 -1.011 14.059 1.00 95.38 242 ILE A N 1
ATOM 1918 C CA . ILE A 1 242 ? -20.883 -0.759 12.714 1.00 95.38 242 ILE A CA 1
ATOM 1919 C C . ILE A 1 242 ? -20.998 -1.979 11.791 1.00 95.38 242 ILE A C 1
ATOM 1921 O O . ILE A 1 242 ? -20.971 -1.799 10.577 1.00 95.38 242 ILE A O 1
ATOM 1925 N N . LEU A 1 243 ? -21.224 -3.185 12.326 1.00 97.31 243 LEU A N 1
ATOM 1926 C CA . LEU A 1 243 ? -21.428 -4.385 11.505 1.00 97.31 243 LEU A CA 1
ATOM 1927 C C . LEU A 1 243 ? -22.610 -4.226 10.537 1.00 97.31 243 LEU A C 1
ATOM 1929 O O . LEU A 1 243 ? -23.651 -3.658 10.878 1.00 97.31 243 LEU A O 1
ATOM 1933 N N . GLY A 1 244 ? -22.441 -4.742 9.323 1.00 97.19 244 GLY A N 1
ATOM 1934 C CA . GLY A 1 244 ? -23.405 -4.663 8.228 1.00 97.19 244 GLY A CA 1
ATOM 1935 C C . GLY A 1 244 ? -23.508 -3.288 7.562 1.00 97.19 244 GLY A C 1
ATOM 1936 O O . GLY A 1 244 ? -24.261 -3.151 6.598 1.00 97.19 244 GLY A O 1
ATOM 1937 N N . ASN A 1 245 ? -22.772 -2.277 8.034 1.00 97.06 245 ASN A N 1
ATOM 1938 C CA . ASN A 1 245 ? -22.753 -0.955 7.410 1.00 97.06 245 ASN A CA 1
ATOM 1939 C C . ASN A 1 245 ? -21.627 -0.849 6.382 1.00 97.06 245 ASN A C 1
ATOM 1941 O O . ASN A 1 245 ? -20.582 -1.495 6.505 1.00 97.06 245 ASN A O 1
ATOM 1945 N N . ARG A 1 246 ? -21.859 -0.014 5.366 1.00 97.62 246 ARG A N 1
ATOM 1946 C CA . ARG A 1 246 ? -20.869 0.306 4.338 1.00 97.62 246 ARG A CA 1
ATOM 1947 C C . ARG A 1 246 ? -19.987 1.444 4.835 1.00 97.62 246 ARG A C 1
ATOM 1949 O O . ARG A 1 246 ? -20.509 2.430 5.345 1.00 97.62 246 ARG A O 1
ATOM 1956 N N . VAL A 1 247 ? -18.682 1.327 4.648 1.00 97.94 247 VAL A N 1
ATOM 1957 C CA . VAL A 1 247 ? -17.714 2.386 4.928 1.00 97.94 247 VAL A CA 1
ATOM 1958 C C . VAL A 1 247 ? -17.745 3.401 3.786 1.00 97.94 247 VAL A C 1
ATOM 1960 O O . VAL A 1 247 ? -17.442 3.051 2.651 1.00 97.94 247 VAL A O 1
ATOM 1963 N N . GLU A 1 248 ? -18.133 4.643 4.054 1.00 97.88 248 GLU A N 1
ATOM 1964 C CA . GLU A 1 248 ? -18.137 5.731 3.062 1.00 97.88 248 GLU A CA 1
ATOM 1965 C C . GLU A 1 248 ? -16.791 6.443 2.988 1.00 97.88 248 GLU A C 1
ATOM 1967 O O . GLU A 1 248 ? -16.357 6.849 1.909 1.00 97.88 248 GLU A O 1
ATOM 1972 N N . GLU A 1 249 ? -16.103 6.570 4.121 1.00 97.50 249 GLU A N 1
ATOM 1973 C CA . GLU A 1 249 ? -14.792 7.206 4.185 1.00 97.50 249 GLU A CA 1
ATOM 1974 C C . GLU A 1 249 ? -13.873 6.465 5.153 1.00 97.50 249 GLU A C 1
ATOM 1976 O O . GLU A 1 249 ? -14.302 5.999 6.211 1.00 97.50 249 GLU A O 1
ATOM 1981 N N . VAL A 1 250 ? -12.597 6.381 4.778 1.00 97.25 250 VAL A N 1
ATOM 1982 C CA . VAL A 1 250 ? -11.497 5.958 5.645 1.00 97.25 250 VAL A CA 1
ATOM 1983 C C . VAL A 1 250 ? -10.391 6.984 5.494 1.00 97.25 250 VAL A C 1
ATOM 1985 O O . VAL A 1 250 ? -9.892 7.186 4.387 1.00 97.25 250 VAL A O 1
ATOM 1988 N N . TYR A 1 251 ? -10.039 7.665 6.575 1.00 96.94 251 TYR A N 1
ATOM 1989 C CA . TYR A 1 251 ? -9.063 8.750 6.539 1.00 96.94 251 TYR A CA 1
ATOM 1990 C C . TYR A 1 251 ? -8.375 8.917 7.894 1.00 96.94 251 TYR A C 1
ATOM 1992 O O . TYR A 1 251 ? -8.784 8.315 8.885 1.00 96.94 251 TYR A O 1
ATOM 2000 N N . TYR A 1 252 ? -7.326 9.733 7.931 1.00 96.19 252 TYR A N 1
ATOM 2001 C CA . TYR A 1 252 ? -6.588 10.027 9.153 1.00 96.19 252 TYR A CA 1
ATOM 2002 C C . TYR A 1 252 ? -6.806 11.464 9.621 1.00 96.19 252 TYR A C 1
ATOM 2004 O O . TYR A 1 252 ? -6.838 12.395 8.818 1.00 96.19 252 TYR A O 1
ATOM 2012 N N . GLU A 1 253 ? -6.883 11.640 10.936 1.00 93.19 253 GLU A N 1
ATOM 2013 C CA . GLU A 1 253 ? -6.822 12.937 11.609 1.00 93.19 253 GLU A CA 1
ATOM 2014 C C . GLU A 1 253 ? -5.608 13.003 12.536 1.00 93.19 253 GLU A C 1
ATOM 2016 O O . GLU A 1 253 ? -5.174 11.993 13.095 1.00 93.19 253 GLU A O 1
ATOM 2021 N N . ALA A 1 254 ? -5.092 14.215 12.739 1.00 87.31 254 ALA A N 1
ATOM 2022 C CA . ALA A 1 254 ? -4.090 14.500 13.754 1.00 87.31 254 ALA A CA 1
ATOM 2023 C C . ALA A 1 254 ? -4.767 15.002 15.029 1.00 87.31 254 ALA A C 1
ATOM 2025 O O . ALA A 1 254 ? -5.466 16.017 15.008 1.00 87.31 254 ALA A O 1
ATOM 2026 N N . ILE A 1 255 ? -4.516 14.341 16.161 1.00 81.50 255 ILE A N 1
ATOM 2027 C CA . ILE A 1 255 ? -4.892 14.888 17.468 1.00 81.50 255 ILE A CA 1
ATOM 2028 C C . ILE A 1 255 ? -3.660 15.476 18.147 1.00 81.50 255 ILE A C 1
ATOM 2030 O O . ILE A 1 255 ? -2.691 14.772 18.431 1.00 81.50 255 ILE A O 1
ATOM 2034 N N . ASN A 1 256 ? -3.735 16.771 18.462 1.00 71.19 256 ASN A N 1
ATOM 2035 C CA . ASN A 1 256 ? -2.772 17.439 19.329 1.00 71.19 256 ASN A CA 1
ATOM 2036 C C . ASN A 1 256 ? -2.971 16.958 20.766 1.00 71.19 256 ASN A C 1
ATOM 2038 O O . ASN A 1 256 ? -3.987 17.257 21.398 1.00 71.19 256 ASN A O 1
ATOM 2042 N N . THR A 1 257 ? -1.996 16.227 21.300 1.00 61.97 257 THR A N 1
ATOM 2043 C CA . THR A 1 257 ? -1.983 15.904 22.727 1.00 61.97 257 THR A CA 1
ATOM 2044 C C . THR A 1 257 ? -1.360 17.053 23.524 1.00 61.97 257 THR A C 1
ATOM 2046 O O . THR A 1 257 ? -0.507 17.786 23.028 1.00 61.97 257 THR A O 1
ATOM 2049 N N . LEU A 1 258 ? -1.752 17.199 24.795 1.00 52.22 258 LEU A N 1
ATOM 2050 C CA . LEU A 1 258 ? -1.196 18.202 25.722 1.00 52.22 258 LEU A CA 1
ATOM 2051 C C . LEU A 1 258 ? 0.335 18.079 25.920 1.00 52.22 258 LEU A C 1
ATOM 2053 O O . LEU A 1 258 ? 0.938 18.983 26.488 1.00 52.22 258 LEU A O 1
ATOM 2057 N N . LYS A 1 259 ? 0.952 16.973 25.468 1.00 56.12 259 LYS A N 1
ATOM 2058 C CA . LYS A 1 259 ? 2.391 16.664 25.552 1.00 56.12 259 LYS A CA 1
ATOM 2059 C C . LYS A 1 259 ? 3.152 16.902 24.223 1.00 56.12 259 LYS A C 1
ATOM 2061 O O . LYS A 1 259 ? 4.158 16.248 23.981 1.00 56.12 259 LYS A O 1
ATOM 2066 N N . GLU A 1 260 ? 2.672 17.800 23.356 1.00 52.28 260 GLU A N 1
ATOM 2067 C CA . GLU A 1 260 ? 3.349 18.274 22.120 1.00 52.28 260 GLU A CA 1
ATOM 2068 C C . GLU A 1 260 ? 3.588 17.237 21.001 1.00 52.28 260 GLU A C 1
ATOM 2070 O O . GLU A 1 260 ? 4.168 17.578 19.973 1.00 52.28 260 GLU A O 1
ATOM 2075 N N . ARG A 1 261 ? 3.106 15.994 21.131 1.00 64.38 261 ARG A N 1
ATOM 2076 C CA . ARG A 1 261 ? 3.124 15.014 20.030 1.00 64.38 261 ARG A CA 1
ATOM 2077 C C . ARG A 1 261 ? 1.743 14.890 19.392 1.00 64.38 261 ARG A C 1
ATOM 2079 O O . ARG A 1 261 ? 0.762 14.604 20.090 1.00 64.38 261 ARG A O 1
ATOM 2086 N N . THR A 1 262 ? 1.676 15.103 18.081 1.00 78.19 262 THR A N 1
ATOM 2087 C CA . THR A 1 262 ? 0.536 14.713 17.248 1.00 78.19 262 THR A CA 1
ATOM 2088 C C . THR A 1 262 ? 0.488 13.192 17.161 1.00 78.19 262 THR A C 1
ATOM 2090 O O . THR A 1 262 ? 1.525 12.533 17.086 1.00 78.19 262 THR A O 1
ATOM 2093 N N . ARG A 1 263 ? -0.713 12.617 17.240 1.00 85.25 263 ARG A N 1
ATOM 2094 C CA . ARG A 1 263 ? -0.922 11.172 17.076 1.00 85.25 263 ARG A CA 1
ATOM 2095 C C . ARG A 1 263 ? -1.894 10.904 15.929 1.00 85.25 263 ARG A C 1
ATOM 2097 O O . ARG A 1 263 ? -2.872 11.658 15.819 1.00 85.25 263 ARG A O 1
ATOM 2104 N N . PRO A 1 264 ? -1.670 9.837 15.138 1.00 92.75 264 PRO A N 1
ATOM 2105 C CA . PRO A 1 264 ? -2.621 9.416 14.126 1.00 92.75 264 PRO A CA 1
ATOM 2106 C C . PRO A 1 264 ? -3.911 8.932 14.781 1.00 92.75 264 PRO A C 1
ATOM 2108 O O . PRO A 1 264 ? -3.901 8.190 15.770 1.00 92.75 264 PRO A O 1
ATOM 2111 N N . VAL A 1 265 ? -5.032 9.335 14.191 1.00 95.12 265 VAL A N 1
ATOM 2112 C CA . VAL A 1 265 ? -6.339 8.740 14.448 1.00 95.12 265 VAL A CA 1
ATOM 2113 C C . VAL A 1 265 ? -6.939 8.303 13.130 1.00 95.12 265 VAL A C 1
ATOM 2115 O O . VAL A 1 265 ? -7.339 9.136 12.321 1.00 95.12 265 VAL A O 1
ATOM 2118 N N . LEU A 1 266 ? -7.021 6.992 12.930 1.00 97.50 266 LEU A N 1
ATOM 2119 C CA . LEU A 1 266 ? -7.763 6.405 11.829 1.00 97.50 266 LEU A CA 1
ATOM 2120 C C . LEU A 1 266 ? -9.261 6.584 12.094 1.00 97.50 266 LEU A C 1
ATOM 2122 O O . LEU A 1 266 ? -9.778 6.163 13.132 1.00 97.50 266 LEU A O 1
ATOM 2126 N N . LYS A 1 267 ? -9.962 7.187 11.142 1.00 97.75 267 LYS A N 1
ATOM 2127 C CA . LYS A 1 267 ? -11.412 7.361 11.128 1.00 97.75 267 LYS A CA 1
ATOM 2128 C C . LYS A 1 267 ? -12.007 6.469 10.056 1.00 97.75 267 LYS A C 1
ATOM 2130 O O . LYS A 1 267 ? -11.587 6.522 8.903 1.00 97.75 267 LYS A O 1
ATOM 2135 N N . MET A 1 268 ? -13.021 5.693 10.424 1.00 98.00 268 MET A N 1
ATOM 2136 C CA . MET A 1 268 ? -13.902 5.036 9.460 1.00 98.00 268 MET A CA 1
ATOM 2137 C C . MET A 1 268 ? -15.322 5.555 9.647 1.00 98.00 268 MET A C 1
ATOM 2139 O O . MET A 1 268 ? -15.918 5.373 10.713 1.00 98.00 268 MET A O 1
ATOM 2143 N N . VAL A 1 269 ? -15.861 6.180 8.603 1.00 98.00 269 VAL A N 1
ATOM 2144 C CA . VAL A 1 269 ? -17.213 6.742 8.572 1.00 98.00 269 VAL A CA 1
ATOM 2145 C C . VAL A 1 269 ? -18.128 5.765 7.858 1.00 98.00 269 VAL A C 1
ATOM 2147 O O . VAL A 1 269 ? -17.898 5.404 6.706 1.00 98.00 269 VAL A O 1
ATOM 2150 N N . MET A 1 270 ? -19.167 5.317 8.548 1.00 97.88 270 MET A N 1
ATOM 2151 C CA . MET A 1 270 ? -20.185 4.437 7.989 1.00 97.88 270 MET A CA 1
ATOM 2152 C C . MET A 1 270 ? -21.250 5.249 7.247 1.00 97.88 270 MET A C 1
ATOM 2154 O O . MET A 1 270 ? -21.546 6.380 7.622 1.00 97.88 270 MET A O 1
ATOM 2158 N N . ASN A 1 271 ? -21.957 4.618 6.311 1.00 97.19 271 ASN A N 1
ATOM 2159 C CA . ASN A 1 271 ? -23.088 5.197 5.574 1.00 97.19 271 ASN A CA 1
ATOM 2160 C C . ASN A 1 271 ? -24.287 5.619 6.434 1.00 97.19 271 ASN A C 1
ATOM 2162 O O . ASN A 1 271 ? -25.238 6.229 5.950 1.00 97.19 271 ASN A O 1
ATOM 2166 N N . THR A 1 272 ? -24.274 5.268 7.716 1.00 95.88 272 THR A N 1
ATOM 2167 C CA . THR A 1 272 ? -25.257 5.719 8.703 1.00 95.88 272 THR A CA 1
ATOM 2168 C C . THR A 1 272 ? -24.806 6.968 9.465 1.00 95.88 272 THR A C 1
ATOM 2170 O O . THR A 1 272 ? -25.477 7.346 10.419 1.00 95.88 272 THR A O 1
ATOM 2173 N N . GLY A 1 273 ? -23.645 7.545 9.136 1.00 95.62 273 GLY A N 1
ATOM 2174 C CA . GLY A 1 273 ? -23.002 8.632 9.881 1.00 95.62 273 GLY A CA 1
ATOM 2175 C C . GLY A 1 273 ? -22.289 8.195 11.166 1.00 95.62 273 GLY A C 1
ATOM 2176 O O . GLY A 1 273 ? -21.725 9.031 11.859 1.00 95.62 273 GLY A O 1
ATOM 2177 N N . LYS A 1 274 ? -22.289 6.895 11.493 1.00 95.62 274 LYS A N 1
ATOM 2178 C CA . LYS A 1 274 ? -21.558 6.366 12.658 1.00 95.62 274 LYS A CA 1
ATOM 2179 C C . LYS A 1 274 ? -20.071 6.349 12.353 1.00 95.62 274 LYS A C 1
ATOM 2181 O O . LYS A 1 274 ? -19.690 5.957 11.252 1.00 95.62 274 LYS A O 1
ATOM 2186 N N . ILE A 1 275 ? -19.248 6.676 13.339 1.00 96.81 275 ILE A N 1
ATOM 2187 C CA . ILE A 1 275 ? -17.798 6.722 13.160 1.00 96.81 275 ILE A CA 1
ATOM 2188 C C . ILE A 1 275 ? -17.136 5.810 14.185 1.00 96.81 275 ILE A C 1
ATOM 2190 O O . ILE A 1 275 ? -17.476 5.840 15.369 1.00 96.81 275 ILE A O 1
ATOM 2194 N N . VAL A 1 276 ? -16.167 5.015 13.738 1.00 96.94 276 VAL A N 1
ATOM 2195 C CA . VAL A 1 276 ? -15.189 4.380 14.627 1.00 96.94 276 VAL A CA 1
ATOM 2196 C C . VAL A 1 276 ? -13.856 5.096 14.461 1.00 96.94 276 VAL A C 1
ATOM 2198 O O . VAL A 1 276 ? -13.393 5.332 13.346 1.00 96.94 276 VAL A O 1
ATOM 2201 N N . SER A 1 277 ? -13.279 5.495 15.589 1.00 96.62 277 SER A N 1
ATOM 2202 C CA . SER A 1 277 ? -11.975 6.154 15.656 1.00 96.62 277 SER A CA 1
ATOM 2203 C C . SER A 1 277 ? -10.993 5.218 16.323 1.00 96.62 277 SER A C 1
ATOM 2205 O O . SER A 1 277 ? -11.319 4.690 17.385 1.00 96.62 277 SER A O 1
ATOM 2207 N N . ILE A 1 278 ? -9.820 5.033 15.725 1.00 96.31 278 ILE A N 1
ATOM 2208 C CA . ILE A 1 278 ? -8.758 4.170 16.237 1.00 96.31 278 ILE A CA 1
ATOM 2209 C C . ILE A 1 278 ? -7.478 4.989 16.355 1.00 96.31 278 ILE A C 1
ATOM 2211 O O . ILE A 1 278 ? -7.085 5.663 15.410 1.00 96.31 278 ILE A O 1
ATOM 2215 N N . SER A 1 279 ? -6.840 4.957 17.516 1.00 93.75 279 SER A N 1
ATOM 2216 C CA . SER A 1 279 ? -5.633 5.722 17.814 1.00 93.75 279 SER A CA 1
ATOM 2217 C C . SER A 1 279 ? -4.677 4.914 18.678 1.00 93.75 279 SER A C 1
ATOM 2219 O O . SER A 1 279 ? -5.005 3.825 19.144 1.00 93.75 279 SER A O 1
ATOM 2221 N N . THR A 1 280 ? -3.489 5.457 18.915 1.00 89.38 280 THR A N 1
ATOM 2222 C CA . THR A 1 280 ? -2.527 4.878 19.850 1.00 89.38 280 THR A CA 1
ATOM 2223 C C . THR A 1 280 ? -2.547 5.614 21.190 1.00 89.38 280 THR A C 1
ATOM 2225 O O . THR A 1 280 ? -2.604 6.853 21.249 1.00 89.38 280 THR A O 1
ATOM 2228 N N . ASN A 1 281 ? -2.489 4.865 22.290 1.00 82.00 281 ASN A N 1
ATOM 2229 C CA . ASN A 1 281 ? -2.307 5.428 23.618 1.00 82.00 281 ASN A CA 1
ATOM 2230 C C . ASN A 1 281 ? -1.136 4.790 24.362 1.00 82.00 281 ASN A C 1
ATOM 2232 O O . ASN A 1 281 ? -0.885 3.590 24.278 1.00 82.00 281 ASN A O 1
ATOM 2236 N N . THR A 1 282 ? -0.438 5.637 25.111 1.00 71.25 282 THR A N 1
ATOM 2237 C CA . THR A 1 282 ? 0.629 5.263 26.034 1.00 71.25 282 THR A CA 1
ATOM 2238 C C . THR A 1 282 ? -0.003 4.989 27.384 1.00 71.25 282 THR A C 1
ATOM 2240 O O . THR A 1 282 ? -0.577 5.900 27.987 1.00 71.25 282 THR A O 1
ATOM 2243 N N . VAL A 1 283 ? 0.112 3.760 27.867 1.00 62.56 283 VAL A N 1
ATOM 2244 C CA . VAL A 1 283 ? -0.176 3.445 29.263 1.00 62.56 283 VAL A CA 1
ATOM 2245 C C . VAL A 1 283 ? 1.145 3.572 30.012 1.00 62.56 283 VAL A C 1
ATOM 2247 O O . VAL A 1 283 ? 2.064 2.790 29.789 1.00 62.56 283 VAL A O 1
ATOM 2250 N N . GLU A 1 284 ? 1.266 4.604 30.852 1.00 54.62 284 GLU A N 1
ATOM 2251 C CA . GLU A 1 284 ? 2.409 4.737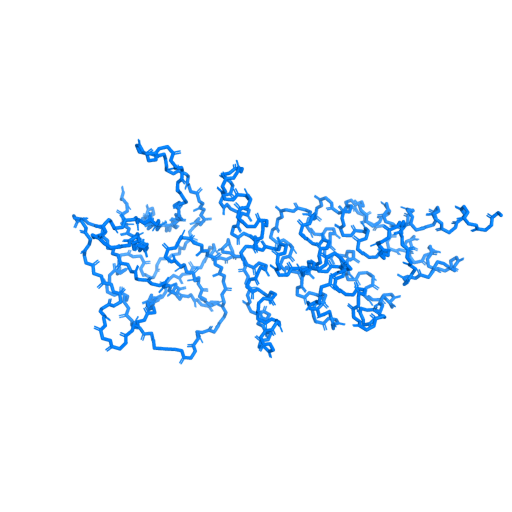 31.760 1.00 54.62 284 GLU A CA 1
ATOM 2252 C C . GLU A 1 284 ? 2.364 3.552 32.736 1.00 54.62 284 GLU A C 1
ATOM 2254 O O . GLU A 1 284 ? 1.442 3.441 33.547 1.00 54.62 284 GLU A O 1
ATOM 2259 N N . THR A 1 285 ? 3.326 2.636 32.618 1.00 56.47 285 THR A N 1
ATOM 2260 C CA . THR A 1 285 ? 3.593 1.617 33.638 1.00 56.47 285 THR A CA 1
ATOM 2261 C C . THR A 1 285 ? 4.893 1.965 34.353 1.00 56.47 285 THR A C 1
ATOM 2263 O O . THR A 1 285 ? 5.728 2.679 33.799 1.00 56.47 285 THR A O 1
ATOM 2266 N N . ASP A 1 286 ? 5.066 1.482 35.585 1.00 49.66 286 ASP A N 1
ATOM 2267 C CA . ASP A 1 286 ? 6.223 1.820 36.426 1.00 49.66 286 ASP A CA 1
ATOM 2268 C C . ASP A 1 286 ? 7.581 1.381 35.825 1.00 49.66 286 ASP A C 1
ATOM 2270 O O . ASP A 1 286 ? 8.621 1.805 36.329 1.00 49.66 286 ASP A O 1
ATOM 2274 N N . GLU A 1 287 ? 7.600 0.566 34.757 1.00 50.81 287 GLU A N 1
ATOM 2275 C CA . GLU A 1 287 ? 8.835 -0.009 34.197 1.00 50.81 287 GLU A CA 1
ATOM 2276 C C . GLU A 1 287 ? 9.038 0.206 32.678 1.00 50.81 287 GLU A C 1
ATOM 2278 O O . GLU A 1 287 ? 10.191 0.320 32.269 1.00 50.81 287 GLU A O 1
ATOM 2283 N N . GLU A 1 288 ? 7.994 0.368 31.847 1.00 55.75 288 GLU A N 1
ATOM 2284 C CA . GLU A 1 288 ? 8.111 0.646 30.393 1.00 55.75 288 GLU A CA 1
ATOM 2285 C C . GLU A 1 288 ? 6.896 1.435 29.835 1.00 55.75 288 GLU A C 1
ATOM 2287 O O . GLU A 1 288 ? 5.788 1.384 30.380 1.00 55.75 288 GLU A O 1
ATOM 2292 N N . GLU A 1 289 ? 7.078 2.165 28.723 1.00 60.53 289 GLU A N 1
ATOM 2293 C CA . GLU A 1 289 ? 5.953 2.712 27.942 1.00 60.53 289 GLU A CA 1
ATOM 2294 C C . GLU A 1 289 ? 5.260 1.575 27.173 1.00 60.53 289 GLU A C 1
ATOM 2296 O O . GLU A 1 289 ? 5.751 1.123 26.137 1.00 60.53 289 GLU A O 1
ATOM 2301 N N . ASP A 1 290 ? 4.101 1.123 27.658 1.00 74.75 290 ASP A N 1
ATOM 2302 C CA . ASP A 1 290 ? 3.285 0.133 26.953 1.00 74.75 290 ASP A CA 1
ATOM 2303 C C . ASP A 1 290 ? 2.304 0.842 26.003 1.00 74.75 290 ASP A C 1
ATOM 2305 O O . ASP A 1 290 ? 1.414 1.591 26.424 1.00 74.75 290 ASP A O 1
ATOM 2309 N N . TYR A 1 291 ? 2.484 0.619 24.700 1.00 82.06 291 TYR A N 1
ATOM 2310 C CA . TYR A 1 291 ? 1.629 1.173 23.650 1.00 82.06 291 TYR A CA 1
ATOM 2311 C C . TYR A 1 291 ? 0.488 0.218 23.329 1.00 82.06 291 TYR A C 1
ATOM 2313 O O . TYR A 1 291 ? 0.723 -0.946 22.979 1.00 82.06 291 TYR A O 1
ATOM 2321 N N . ARG A 1 292 ? -0.737 0.747 23.370 1.00 88.50 292 ARG A N 1
ATOM 2322 C CA . ARG A 1 292 ? -1.979 0.035 23.052 1.00 88.50 292 ARG A CA 1
ATOM 2323 C C . ARG A 1 292 ? -2.790 0.810 22.028 1.00 88.50 292 ARG A C 1
ATOM 2325 O O . ARG A 1 292 ? -2.830 2.040 22.060 1.00 88.50 292 ARG A O 1
ATOM 2332 N N . GLY A 1 293 ? -3.478 0.075 21.166 1.00 92.31 293 GLY A N 1
ATOM 2333 C CA . GLY A 1 293 ? -4.468 0.659 20.281 1.00 92.31 293 GLY A CA 1
ATOM 2334 C C . GLY A 1 293 ? -5.737 0.943 21.071 1.00 92.31 293 GLY A C 1
ATOM 2335 O O . GLY A 1 293 ? -6.175 0.104 21.856 1.00 92.31 293 GLY A O 1
ATOM 2336 N N . ILE A 1 294 ? -6.320 2.118 20.882 1.00 93.88 294 ILE A N 1
ATOM 2337 C CA . ILE A 1 294 ? -7.585 2.533 21.480 1.00 93.88 294 ILE A CA 1
ATOM 2338 C C . ILE A 1 294 ? -8.595 2.710 20.364 1.00 93.88 294 ILE A C 1
ATOM 2340 O O . ILE A 1 294 ? -8.286 3.335 19.354 1.00 93.88 294 ILE A O 1
ATOM 2344 N N . PHE A 1 295 ? -9.813 2.216 20.558 1.00 94.81 295 PHE A N 1
ATOM 2345 C CA . PHE A 1 295 ? -10.930 2.567 19.699 1.00 94.81 295 PHE A CA 1
ATOM 2346 C C . PHE A 1 295 ? -12.121 3.100 20.484 1.00 94.81 295 PHE A C 1
ATOM 2348 O O . PHE A 1 295 ? -12.369 2.735 21.638 1.00 94.81 295 PHE A O 1
ATOM 2355 N N . ARG A 1 296 ? -12.875 3.976 19.823 1.00 94.56 296 ARG A N 1
ATOM 2356 C CA . ARG A 1 296 ? -14.114 4.558 20.337 1.00 94.56 296 ARG A CA 1
ATOM 2357 C C . ARG A 1 296 ? -15.110 4.804 19.216 1.00 94.56 296 ARG A C 1
ATOM 2359 O O . ARG A 1 296 ? -14.731 4.933 18.051 1.00 94.56 296 ARG A O 1
ATOM 2366 N N . PHE A 1 297 ? -16.375 4.922 19.597 1.00 93.38 297 PHE A N 1
ATOM 2367 C CA . PHE A 1 297 ? -17.465 5.251 18.687 1.00 93.38 297 PHE A CA 1
ATOM 2368 C C . PHE A 1 297 ? -17.890 6.708 18.859 1.00 93.38 297 PHE A C 1
ATOM 2370 O O . PHE A 1 297 ? -17.986 7.202 19.984 1.00 93.38 297 PHE A O 1
ATOM 2377 N N . GLU A 1 298 ? -18.155 7.377 17.742 1.00 91.50 298 GLU A N 1
ATOM 2378 C CA . GLU A 1 298 ? -18.675 8.744 17.693 1.00 91.50 298 GLU A CA 1
ATOM 2379 C C . GLU A 1 298 ? -20.033 8.734 16.969 1.00 91.50 298 GLU A C 1
ATOM 2381 O O . GLU A 1 298 ? -20.269 7.902 16.079 1.00 91.50 298 GLU A O 1
ATOM 2386 N N . PHE A 1 299 ? -20.938 9.610 17.419 1.00 80.44 299 PHE A N 1
ATOM 2387 C CA . PHE A 1 299 ? -22.357 9.642 17.051 1.00 80.44 299 PHE A CA 1
ATOM 2388 C C . PHE A 1 299 ? -22.770 11.018 16.540 1.00 80.44 299 PHE A C 1
ATOM 2390 O O . PHE A 1 299 ? -22.292 12.018 17.126 1.00 80.44 299 PHE A O 1
#

pLDDT: mean 90.91, std 10.8, range [45.03, 98.62]

Mean predicted aligned error: 5.56 Å

Foldseek 3Di:
DVVVVLLVLLVVLLVQLQDPDHDLVVNVVSVVVVRDLQDAHPPPAGSLLVSQLVRQALVSNQVSLVSSLVVDHQCCPPNNSNLFSNLLSLLNGNLDQSSLVNNLSSVVSPHAFDADPVGDTSLNSLQVSLVCCVAPVVANQSSLSSVLSNVQNVCRVVVNHANQKGGLFVLAQWAFAFKKFQDDPPDDQWDDDDDQKIWGQFWMWGDTPQFTWIQTLLRRTITGRDDDPHDIDTPRVSVVVRHRFTFNGWDWDWDQDPVRDTGIWIWTATPVRKIKIKTWDFDDDPPDGRIIIMIGIDD